Protein AF-A0A8B8NCA0-F1 (afdb_monomer_lite)

pLDDT: mean 85.58, std 12.9, range [40.94, 98.31]

Sequence (264 aa):
MGGGGGGGKYCFGCNVVSTQPVEMDDTPHDKQHLCRVGVSTGDKPVGSLGESSCSFGYGGTAKFSTENDFLDYGEKFGVGDTIFCAVDLESKPLASIGFSKNGKWLGVAKQFDASGMGLGVDTAASNVPWKSALFPHILLKNVEVEMHFSLEDGLVPEDGFKPWACAFEDQKAILGPAFSDISCCEIMMMVGLPASGKTTWAEKWIKEHPEKRYVLLGTNLVLDQMKVPGLRRKENYGERFDRLMDRATDVFNILLTRAAMCKI

Foldseek 3Di:
DWFFFAFFKAKKWWAFADFADDDDVVDDPVQQKKKKWWKAQLLDDQQAALCEARHWIQIQVQWIGHVNDTDRFFHHDHHGKIKMKMWGRHDPPWIWIFMDIPPHTRDTPDTHRLVVLQGNPPLVPDPFSSNNGMDIHIHIRRTDIQIGQAVVSVDDDDPRYHRNVCCVVVVRTDDHQDDPALQPQDDDDFDDDPPPCSVVVVVVVCVVCVSNVDDDADLVVLVVSVDDPPDDPPPPDDPCVVVSSVVSVVVSVVVVVVSVVSND

Secondary structure (DSSP, 8-state):
-EEE-S--EEEEEEEEEEEPP---TTS-GGGT-EEEEEEEETTS-TT-TTSSTTEEEEETTTEEEETTEEEE-S----TT-EEEEEEE-SSSS-EEEEEEETTEEEEEEEEE-TTTTTTT--GGG-S-GGGGSEEEEEEEESEEEEEE-STTTT--PPTT-EETTHHHHTT-EEE----SSGGG---------TTSSHHHHHHHHHHH-GGG-PPPP-HHHHHHHTPPTT--TTTS-STTHHHHHHHHHHHHHHHHHHHHHTT-

Structure (mmCIF, N/CA/C/O backbone):
data_AF-A0A8B8NCA0-F1
#
_entry.id   AF-A0A8B8NCA0-F1
#
loop_
_atom_site.group_PDB
_atom_site.id
_atom_site.type_symbol
_atom_site.label_atom_id
_atom_site.label_alt_id
_atom_site.label_comp_id
_atom_site.label_asym_id
_atom_site.label_entity_id
_atom_site.label_seq_id
_atom_site.pdbx_PDB_ins_code
_atom_site.Cartn_x
_atom_site.Cartn_y
_atom_site.Cartn_z
_atom_site.occupancy
_atom_site.B_iso_or_equiv
_atom_site.auth_seq_id
_atom_site.auth_comp_id
_atom_site.auth_asym_id
_atom_site.auth_atom_id
_atom_site.pdbx_PDB_model_num
ATOM 1 N N . MET A 1 1 ? -12.274 4.244 -3.921 1.00 53.25 1 MET A N 1
ATOM 2 C CA . MET A 1 1 ? -12.155 3.844 -2.499 1.00 53.25 1 MET A CA 1
ATOM 3 C C . MET A 1 1 ? -11.944 5.081 -1.642 1.00 53.25 1 MET A C 1
ATOM 5 O O . MET A 1 1 ? -11.223 5.979 -2.065 1.00 53.25 1 MET A O 1
ATOM 9 N N . GLY A 1 2 ? -12.603 5.146 -0.486 1.00 55.38 2 GLY A N 1
ATOM 10 C CA . GLY A 1 2 ? -12.444 6.221 0.496 1.00 55.38 2 GLY A CA 1
ATOM 11 C C . GLY A 1 2 ? -11.399 5.849 1.548 1.00 55.38 2 GLY A C 1
ATOM 12 O O . GLY A 1 2 ? -11.230 4.672 1.870 1.00 55.38 2 GLY A O 1
ATOM 13 N N . GLY A 1 3 ? -10.681 6.842 2.055 1.00 53.84 3 GLY A N 1
ATOM 14 C CA . GLY A 1 3 ? -9.743 6.707 3.162 1.00 53.84 3 GLY A CA 1
ATOM 15 C C . GLY A 1 3 ? -10.399 7.071 4.491 1.00 53.84 3 GLY A C 1
ATOM 16 O O . GLY A 1 3 ? -11.320 7.873 4.518 1.00 53.84 3 GLY A O 1
ATOM 17 N N . GLY A 1 4 ? -9.948 6.505 5.605 1.00 61.09 4 GLY A N 1
ATOM 18 C CA . GLY A 1 4 ? -10.401 6.885 6.942 1.00 61.09 4 GLY A CA 1
ATOM 19 C C . GLY A 1 4 ? -9.672 8.140 7.422 1.00 61.09 4 GLY A C 1
ATOM 20 O O . GLY A 1 4 ? -8.439 8.166 7.431 1.00 61.09 4 GLY A O 1
ATOM 21 N N . GLY A 1 5 ? -10.418 9.177 7.812 1.00 56.19 5 GLY A N 1
ATOM 22 C CA . GLY A 1 5 ? -9.849 10.422 8.352 1.00 56.19 5 GLY A CA 1
ATOM 23 C C . GLY A 1 5 ? -10.483 10.919 9.653 1.00 56.19 5 GLY A C 1
ATOM 24 O O . GLY A 1 5 ? -9.832 11.640 10.396 1.00 56.19 5 GLY A O 1
ATOM 25 N N . GLY A 1 6 ? -11.723 10.522 9.962 1.00 63.53 6 GLY A N 1
ATOM 26 C CA . GLY A 1 6 ? -12.525 11.115 11.047 1.00 63.53 6 GLY A CA 1
ATOM 27 C C . GLY A 1 6 ? -12.625 10.316 12.355 1.00 63.53 6 GLY A C 1
ATOM 28 O O . GLY A 1 6 ? -13.564 10.529 13.118 1.00 63.53 6 GLY A O 1
ATOM 29 N N . GLY A 1 7 ? -11.726 9.361 12.615 1.00 81.44 7 GLY A N 1
ATOM 30 C CA . GLY A 1 7 ? -11.857 8.404 13.726 1.00 81.44 7 GLY A CA 1
ATOM 31 C C . GLY A 1 7 ? -12.608 7.125 13.334 1.00 81.44 7 GLY A C 1
ATOM 32 O O . GLY A 1 7 ? -12.858 6.890 12.156 1.00 81.44 7 GLY A O 1
ATOM 33 N N . GLY A 1 8 ? -12.998 6.307 14.315 1.00 91.38 8 GLY A N 1
ATOM 34 C CA . GLY A 1 8 ? -13.646 5.001 14.105 1.00 91.38 8 GLY A CA 1
ATOM 35 C C . GLY A 1 8 ? -12.665 3.825 14.055 1.00 91.38 8 GLY A C 1
ATOM 36 O O . GLY A 1 8 ? -11.448 4.016 14.056 1.00 91.38 8 GLY A O 1
ATOM 37 N N . LYS A 1 9 ? -13.214 2.608 14.027 1.00 95.50 9 LYS A N 1
ATOM 38 C CA . LYS A 1 9 ? -12.464 1.347 14.014 1.00 95.50 9 LYS A CA 1
ATOM 39 C C . LYS A 1 9 ? -12.877 0.530 12.805 1.00 95.50 9 LYS A C 1
ATOM 41 O O . LYS A 1 9 ? -14.014 0.066 12.729 1.00 95.50 9 LYS A O 1
ATOM 46 N N . TYR A 1 10 ? -11.962 0.373 11.857 1.00 95.94 10 TYR A N 1
ATOM 47 C CA . TYR A 1 10 ? -12.265 -0.234 10.566 1.00 95.94 10 TYR A CA 1
ATOM 48 C C . TYR A 1 10 ? -11.279 -1.330 10.201 1.00 95.94 10 TYR A C 1
ATOM 50 O O . TYR A 1 10 ? -10.108 -1.278 10.579 1.00 95.94 10 TYR A O 1
ATOM 58 N N . CYS A 1 11 ? -11.743 -2.301 9.425 1.00 96.50 11 CYS A N 1
ATOM 59 C CA . CYS A 1 11 ? -10.922 -3.388 8.926 1.00 96.50 11 CYS A CA 1
ATOM 60 C C . CYS A 1 11 ? -11.211 -3.710 7.460 1.00 96.50 11 CYS A C 1
ATOM 62 O O . CYS A 1 11 ? -12.304 -3.492 6.948 1.00 96.50 11 CYS A O 1
ATOM 64 N N . PHE A 1 12 ? -10.202 -4.222 6.781 1.00 97.44 12 PHE A N 1
ATOM 65 C CA . PHE A 1 12 ? -10.287 -4.804 5.445 1.00 97.44 12 PHE A CA 1
ATOM 66 C C . PHE A 1 12 ? -9.235 -5.904 5.377 1.00 97.44 12 PHE A C 1
ATOM 68 O O . PHE A 1 12 ? -8.377 -6.007 6.257 1.00 97.44 12 PHE A O 1
ATOM 75 N N . GLY A 1 13 ? -9.215 -6.676 4.306 1.00 96.50 13 GLY A N 1
ATOM 76 C CA . GLY A 1 13 ? -8.045 -7.493 4.050 1.00 96.50 13 GLY A CA 1
ATOM 77 C C . GLY A 1 13 ? -8.119 -8.261 2.761 1.00 96.50 13 GLY A C 1
ATOM 78 O O . GLY A 1 13 ? -8.745 -7.807 1.804 1.00 96.50 13 GLY A O 1
ATOM 79 N N . CYS A 1 14 ? -7.421 -9.386 2.728 1.00 97.31 14 CYS A N 1
ATOM 80 C CA . CYS A 1 14 ? -7.338 -10.205 1.537 1.00 97.31 14 CYS A CA 1
ATOM 81 C C . CYS A 1 14 ? -6.993 -11.661 1.842 1.00 97.31 14 CYS A C 1
ATOM 83 O O . CYS A 1 14 ? -6.309 -11.957 2.827 1.00 97.31 14 CYS A O 1
ATOM 85 N N . ASN A 1 15 ? -7.389 -12.543 0.933 1.00 97.50 15 ASN A N 1
ATOM 86 C CA . ASN A 1 15 ? -6.878 -13.902 0.823 1.00 97.50 15 ASN A CA 1
ATOM 87 C C . ASN A 1 15 ? -5.747 -13.945 -0.212 1.00 97.50 15 ASN A C 1
ATOM 89 O O . ASN A 1 15 ? -5.870 -13.366 -1.291 1.00 97.50 15 ASN A O 1
ATOM 93 N N . VAL A 1 16 ? -4.643 -14.623 0.101 1.00 97.62 16 VAL A N 1
ATOM 94 C CA . VAL A 1 16 ? -3.573 -14.885 -0.867 1.00 97.62 16 VAL A CA 1
ATOM 95 C C . VAL A 1 16 ? -3.937 -16.112 -1.702 1.00 97.62 16 VAL A C 1
ATOM 97 O O . VAL A 1 16 ? -3.844 -17.242 -1.234 1.00 97.62 16 VAL A O 1
ATOM 100 N N . VAL A 1 17 ? -4.314 -15.904 -2.960 1.00 97.50 17 VAL A N 1
ATOM 101 C CA . VAL A 1 17 ? -4.915 -16.950 -3.803 1.00 97.50 17 VAL A CA 1
ATOM 102 C C . VAL A 1 17 ? -3.860 -17.816 -4.480 1.00 97.50 17 VAL A C 1
ATOM 104 O O . VAL A 1 17 ? -3.954 -19.042 -4.470 1.00 97.50 17 VAL A O 1
ATOM 107 N N . SER A 1 18 ? -2.854 -17.192 -5.091 1.00 96.12 18 SER A N 1
ATOM 108 C CA . SER A 1 18 ? -1.864 -17.907 -5.895 1.00 96.12 18 SER A CA 1
ATOM 109 C C . SER A 1 18 ? -0.551 -17.132 -6.010 1.00 96.12 18 SER A C 1
ATOM 111 O O . SER A 1 18 ? -0.493 -15.915 -5.801 1.00 96.12 18 SER A O 1
ATOM 113 N N . THR A 1 19 ? 0.527 -17.836 -6.352 1.00 94.25 19 THR A N 1
ATOM 114 C CA . THR A 1 19 ? 1.769 -17.219 -6.824 1.00 94.25 19 THR A CA 1
ATOM 115 C C . THR A 1 19 ? 1.816 -17.252 -8.344 1.00 94.25 19 THR A C 1
ATOM 117 O O . THR A 1 19 ? 1.438 -18.234 -8.980 1.00 94.25 19 THR A O 1
ATOM 120 N N . GLN A 1 20 ? 2.309 -16.170 -8.937 1.00 91.38 20 GLN A N 1
ATOM 121 C CA . GLN A 1 20 ? 2.509 -16.086 -10.379 1.00 91.38 20 GLN A CA 1
ATOM 122 C C . GLN A 1 20 ? 3.879 -16.673 -10.733 1.00 91.38 20 GLN A C 1
ATOM 124 O O . GLN A 1 20 ? 4.860 -16.307 -10.082 1.00 91.38 20 GLN A O 1
ATOM 129 N N . PRO A 1 21 ? 3.985 -17.559 -11.737 1.00 87.44 21 PRO A N 1
ATOM 130 C CA . PRO A 1 21 ? 5.261 -18.150 -12.118 1.00 87.44 21 PRO A CA 1
ATOM 131 C C . PRO A 1 21 ? 6.235 -17.062 -12.578 1.00 87.44 21 PRO A C 1
ATOM 133 O O . PRO A 1 21 ? 5.877 -16.195 -13.377 1.00 87.44 21 PRO A O 1
ATOM 136 N N . VAL A 1 22 ? 7.469 -17.109 -12.073 1.00 84.19 22 VAL A N 1
ATOM 137 C CA . VAL A 1 22 ? 8.516 -16.148 -12.427 1.00 84.19 22 VAL A CA 1
ATOM 138 C C . VAL A 1 22 ? 9.864 -16.815 -12.646 1.00 84.19 22 VAL A C 1
ATOM 140 O O . VAL A 1 22 ? 10.290 -17.666 -11.873 1.00 84.19 22 VAL A O 1
ATOM 143 N N . GLU A 1 23 ? 10.565 -16.371 -13.685 1.00 82.38 23 GLU A N 1
ATOM 144 C CA . GLU A 1 23 ? 11.942 -16.772 -13.972 1.00 82.38 23 GLU A CA 1
ATOM 145 C C . GLU A 1 23 ? 12.906 -15.821 -13.249 1.00 82.38 23 GLU A C 1
ATOM 147 O O . GLU A 1 23 ? 13.254 -14.740 -13.740 1.00 82.38 23 GLU A O 1
ATOM 152 N N . MET A 1 24 ? 13.282 -16.197 -12.024 1.00 77.50 24 MET A N 1
ATOM 153 C CA . MET A 1 24 ? 14.165 -15.425 -11.144 1.00 77.50 24 MET A CA 1
ATOM 154 C C . MET A 1 24 ? 15.193 -16.331 -10.449 1.00 77.50 24 MET A C 1
ATOM 156 O O . MET A 1 24 ? 15.315 -16.293 -9.226 1.00 77.50 24 MET A O 1
ATOM 160 N N . ASP A 1 25 ? 15.938 -17.127 -11.221 1.00 77.06 25 ASP A N 1
ATOM 161 C CA . ASP A 1 25 ? 16.868 -18.158 -10.718 1.00 77.06 25 ASP A CA 1
ATOM 162 C C . ASP A 1 25 ? 17.883 -17.632 -9.685 1.00 77.06 25 ASP A C 1
ATOM 164 O O . ASP A 1 25 ? 18.184 -18.300 -8.698 1.00 77.06 25 ASP A O 1
ATOM 168 N N . ASP A 1 26 ? 18.357 -16.395 -9.864 1.00 76.56 26 ASP A N 1
ATOM 169 C CA . ASP A 1 26 ? 19.317 -15.741 -8.962 1.00 76.56 26 ASP A CA 1
ATOM 170 C C . ASP A 1 26 ? 18.673 -15.182 -7.671 1.00 76.56 26 ASP A C 1
ATOM 172 O O . ASP A 1 26 ? 19.360 -14.631 -6.808 1.00 76.56 26 ASP A O 1
ATOM 176 N N . THR A 1 27 ? 17.346 -15.251 -7.531 1.00 77.00 27 THR A N 1
ATOM 177 C CA . THR A 1 27 ? 16.607 -14.712 -6.379 1.00 77.00 27 THR A CA 1
ATOM 178 C C . THR A 1 27 ? 16.113 -15.849 -5.488 1.00 77.00 27 THR A C 1
ATOM 180 O O . THR A 1 27 ? 15.385 -16.713 -5.975 1.00 77.00 27 THR A O 1
ATOM 183 N N . PRO A 1 28 ? 16.421 -15.835 -4.175 1.00 81.50 28 PRO A N 1
ATOM 184 C CA . PRO A 1 28 ? 15.876 -16.805 -3.230 1.00 81.50 28 PRO A CA 1
ATOM 185 C C . PRO A 1 28 ? 14.349 -16.902 -3.321 1.00 81.50 28 PRO A C 1
ATOM 187 O O . PRO A 1 28 ? 13.676 -15.876 -3.423 1.00 81.50 28 PRO A O 1
ATOM 190 N N . HIS A 1 29 ? 13.804 -18.119 -3.266 1.00 78.44 29 HIS A N 1
ATOM 191 C CA . HIS A 1 29 ? 12.370 -18.383 -3.453 1.00 78.44 29 HIS A CA 1
ATOM 192 C C . HIS A 1 29 ? 11.478 -17.565 -2.499 1.00 78.44 29 HIS A C 1
ATOM 194 O O . HIS A 1 29 ? 10.428 -17.058 -2.886 1.00 78.44 29 HIS A O 1
ATOM 200 N N . ASP A 1 30 ? 11.930 -17.343 -1.264 1.00 77.62 30 ASP A N 1
ATOM 201 C CA . ASP A 1 30 ? 11.252 -16.525 -0.249 1.00 77.62 30 ASP A CA 1
ATOM 202 C C . ASP A 1 30 ? 11.255 -15.009 -0.547 1.00 77.62 30 ASP A C 1
ATOM 204 O O . ASP A 1 30 ? 10.600 -14.243 0.157 1.00 77.62 30 ASP A O 1
ATOM 208 N N . LYS A 1 31 ? 11.962 -14.570 -1.596 1.00 80.75 31 LYS A N 1
ATOM 209 C CA . LYS A 1 31 ? 12.034 -13.178 -2.082 1.00 80.75 31 LYS A CA 1
ATOM 210 C C . LYS A 1 31 ? 11.458 -12.984 -3.491 1.00 80.75 31 LYS A C 1
ATOM 212 O O . LYS A 1 31 ? 11.449 -11.856 -4.000 1.00 80.75 31 LYS A O 1
ATOM 217 N N . GLN A 1 32 ? 11.003 -14.058 -4.137 1.00 85.88 32 GLN A N 1
ATOM 218 C CA . GLN A 1 32 ? 10.406 -14.003 -5.478 1.00 85.88 32 GLN A CA 1
ATOM 219 C C . GLN A 1 32 ? 8.976 -13.452 -5.448 1.00 85.88 32 GLN A C 1
ATOM 221 O O . GLN A 1 32 ? 8.553 -12.777 -6.388 1.00 85.88 32 GLN A O 1
ATOM 226 N N . HIS A 1 33 ? 8.278 -13.666 -4.334 1.00 90.62 33 HIS A N 1
ATOM 227 C CA . HIS A 1 33 ? 6.899 -13.253 -4.112 1.00 90.62 33 HIS A CA 1
ATOM 228 C C . HIS A 1 33 ? 6.813 -12.281 -2.936 1.00 90.62 33 HIS A C 1
ATOM 230 O O . HIS A 1 33 ? 7.519 -12.430 -1.939 1.00 90.62 33 HIS A O 1
ATOM 236 N N . LEU A 1 34 ? 5.940 -11.283 -3.041 1.00 91.31 34 LEU A N 1
ATOM 237 C CA . LEU A 1 34 ? 5.643 -10.362 -1.948 1.00 91.31 34 LEU A CA 1
ATOM 238 C C . LEU A 1 34 ? 4.139 -10.146 -1.878 1.00 91.31 34 LEU A C 1
ATOM 240 O O . LEU A 1 34 ? 3.515 -9.774 -2.866 1.00 91.31 34 LEU A O 1
ATOM 244 N N . CYS A 1 35 ? 3.589 -10.315 -0.684 1.00 95.69 35 CYS A N 1
ATOM 245 C CA . CYS A 1 35 ? 2.292 -9.777 -0.318 1.00 95.69 35 CYS A CA 1
ATOM 246 C C . CYS A 1 35 ? 2.471 -9.001 0.982 1.00 95.69 35 CYS A C 1
ATOM 248 O O . CYS A 1 35 ? 3.019 -9.527 1.958 1.00 95.69 35 CYS A O 1
ATOM 250 N N . ARG A 1 36 ? 2.056 -7.736 0.976 1.00 96.88 36 ARG A N 1
ATOM 251 C CA . ARG A 1 36 ? 2.064 -6.864 2.148 1.00 96.88 36 ARG A CA 1
ATOM 252 C C . ARG A 1 36 ? 0.732 -6.135 2.232 1.00 96.88 36 ARG A C 1
ATOM 254 O O . ARG A 1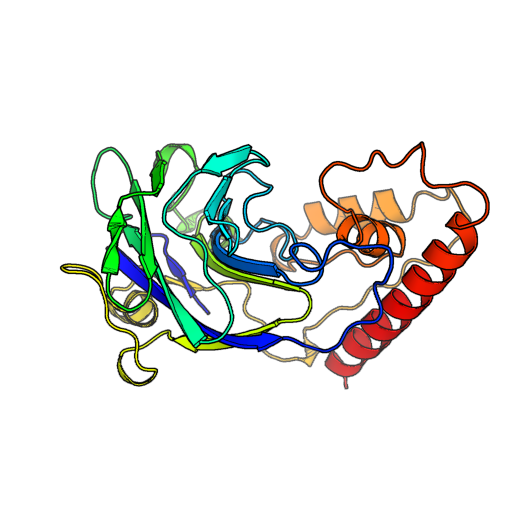 36 ? 0.314 -5.510 1.263 1.00 96.88 36 ARG A O 1
ATOM 261 N N . VAL A 1 37 ? 0.100 -6.220 3.395 1.00 98.06 37 VAL A N 1
ATOM 262 C CA . VAL A 1 37 ? -1.237 -5.690 3.683 1.00 98.06 37 VAL A CA 1
ATOM 263 C C . VAL A 1 37 ? -1.102 -4.556 4.688 1.00 98.06 37 VAL A C 1
ATOM 265 O O . VAL A 1 37 ? -0.356 -4.688 5.656 1.00 98.06 37 VAL A O 1
ATOM 268 N N . GLY A 1 38 ? -1.797 -3.442 4.492 1.00 97.88 38 GLY A N 1
ATOM 269 C CA . GLY A 1 38 ? -1.796 -2.364 5.474 1.00 97.88 38 GLY A CA 1
ATOM 270 C C . GLY A 1 38 ? -2.372 -1.061 4.948 1.00 97.88 38 GLY A C 1
ATOM 271 O O . GLY A 1 38 ? -3.220 -1.059 4.065 1.00 97.88 38 GLY A O 1
ATOM 272 N N . VAL A 1 39 ? -1.932 0.066 5.494 1.00 96.81 39 VAL A N 1
ATOM 273 C CA . VAL A 1 39 ? -2.476 1.381 5.137 1.00 96.81 39 VAL A CA 1
ATOM 274 C C . VAL A 1 39 ? -1.380 2.390 4.844 1.00 96.81 39 VAL A C 1
ATOM 276 O O . VAL A 1 39 ? -0.286 2.331 5.405 1.00 96.81 39 VAL A O 1
ATOM 279 N N . SER A 1 40 ? -1.695 3.353 3.985 1.00 95.00 40 SER A N 1
ATOM 280 C CA . SER A 1 40 ? -0.857 4.528 3.734 1.00 95.00 40 SER A CA 1
ATOM 281 C C . SER A 1 40 ? -1.703 5.781 3.623 1.00 95.00 40 SER A C 1
ATOM 283 O O . SER A 1 40 ? -2.857 5.713 3.197 1.00 95.00 40 SER A O 1
ATOM 285 N N . THR A 1 41 ? -1.117 6.938 3.921 1.00 91.88 41 THR A N 1
ATOM 286 C CA . THR A 1 41 ? -1.726 8.212 3.535 1.00 91.88 41 THR A CA 1
ATOM 287 C C . THR A 1 41 ? -1.774 8.383 2.018 1.00 91.88 41 THR A C 1
ATOM 289 O O . THR A 1 41 ? -0.941 7.843 1.282 1.00 91.88 41 THR A O 1
ATOM 292 N N . GLY A 1 42 ? -2.771 9.124 1.526 1.00 87.75 42 GLY A N 1
ATOM 293 C CA . GLY A 1 42 ? -3.028 9.251 0.088 1.00 87.75 42 GLY A CA 1
ATOM 294 C C . GLY A 1 42 ? -1.898 9.918 -0.710 1.00 87.75 42 GLY A C 1
ATOM 295 O O . GLY A 1 42 ? -1.793 9.707 -1.920 1.00 87.75 42 GLY A O 1
ATOM 296 N N . ASP A 1 43 ? -1.033 10.685 -0.043 1.00 85.50 43 ASP A N 1
ATOM 297 C CA . ASP A 1 43 ? 0.132 11.365 -0.620 1.00 85.50 43 ASP A CA 1
ATOM 298 C C . ASP A 1 43 ? 1.360 10.456 -0.810 1.00 85.50 43 ASP A C 1
ATOM 300 O O . ASP A 1 43 ? 2.350 10.885 -1.406 1.00 85.50 43 ASP A O 1
ATOM 304 N N . LYS A 1 44 ? 1.320 9.209 -0.322 1.00 88.38 44 LYS A N 1
ATOM 305 C CA . LYS A 1 44 ? 2.450 8.278 -0.426 1.00 88.38 44 LYS A CA 1
ATOM 306 C C . LYS A 1 44 ? 2.476 7.548 -1.770 1.00 88.38 44 LYS A C 1
ATOM 308 O O . LYS A 1 44 ? 1.416 7.277 -2.348 1.00 88.38 44 LYS A O 1
ATOM 313 N N . PRO A 1 45 ? 3.676 7.186 -2.266 1.00 84.12 45 PRO A N 1
ATOM 314 C CA . PRO A 1 45 ? 3.802 6.376 -3.469 1.00 84.12 45 PRO A CA 1
ATOM 315 C C . PRO A 1 45 ? 3.117 5.013 -3.312 1.00 84.12 45 PRO A C 1
ATOM 317 O O . PRO A 1 45 ? 3.220 4.350 -2.281 1.00 84.12 45 PRO A O 1
ATOM 320 N N . VAL A 1 46 ? 2.448 4.571 -4.376 1.00 82.31 46 VAL A N 1
ATOM 321 C CA . VAL A 1 46 ? 1.725 3.287 -4.414 1.00 82.31 46 VAL A CA 1
ATOM 322 C C . VAL A 1 46 ? 2.650 2.064 -4.371 1.00 82.31 46 VAL A C 1
ATOM 324 O O . VAL A 1 46 ? 2.220 0.977 -4.027 1.00 82.31 46 VAL A O 1
ATOM 327 N N . GLY A 1 47 ? 3.928 2.221 -4.719 1.00 84.25 47 GLY A N 1
ATOM 328 C CA . GLY A 1 47 ? 4.896 1.120 -4.770 1.00 84.25 47 GLY A CA 1
ATOM 329 C C . GLY A 1 47 ? 5.732 0.947 -3.501 1.00 84.25 47 GLY A C 1
ATOM 330 O O . GLY A 1 47 ? 6.803 0.361 -3.588 1.00 84.25 47 GLY A O 1
ATOM 331 N N . SER A 1 48 ? 5.336 1.535 -2.366 1.00 84.88 48 SER A N 1
ATOM 332 C CA . SER A 1 48 ? 6.228 1.684 -1.202 1.00 84.88 48 SER A CA 1
ATOM 333 C C . SER A 1 48 ? 5.515 1.514 0.152 1.00 84.88 48 SER A C 1
ATOM 335 O O . SER A 1 48 ? 5.781 2.252 1.106 1.00 84.88 48 SER A O 1
ATOM 337 N N . LEU A 1 49 ? 4.563 0.577 0.247 1.00 94.31 49 LEU A N 1
ATOM 338 C CA . LEU A 1 49 ? 3.865 0.262 1.502 1.00 94.31 49 LEU A CA 1
ATOM 339 C C . LEU A 1 49 ? 4.861 -0.143 2.601 1.00 94.31 49 LEU A C 1
ATOM 341 O O . LEU A 1 49 ? 5.565 -1.136 2.450 1.00 94.31 49 LEU A O 1
ATOM 345 N N . GLY A 1 50 ? 4.901 0.593 3.711 1.00 93.00 50 GLY A N 1
ATOM 346 C CA . GLY A 1 50 ? 5.812 0.378 4.841 1.00 93.00 50 GLY A CA 1
ATOM 347 C C . GLY A 1 50 ? 7.189 1.040 4.694 1.00 93.00 50 GLY A C 1
ATOM 348 O O . GLY A 1 50 ? 8.008 0.967 5.604 1.00 93.00 50 GLY A O 1
ATOM 349 N N . GLU A 1 51 ? 7.462 1.722 3.580 1.00 90.56 51 GLU A N 1
ATOM 350 C CA . GLU A 1 51 ? 8.771 2.341 3.291 1.00 90.56 51 GLU A CA 1
ATOM 351 C C . GLU A 1 51 ? 8.786 3.858 3.527 1.00 90.56 51 GLU A C 1
ATOM 353 O O . GLU A 1 51 ? 9.813 4.518 3.410 1.00 90.56 51 GLU A O 1
ATOM 358 N N . SER A 1 52 ? 7.638 4.449 3.846 1.00 88.38 52 SER A N 1
ATOM 359 C CA . SER A 1 52 ? 7.501 5.885 4.098 1.00 88.38 52 SER A CA 1
ATOM 360 C C . SER A 1 52 ? 6.870 6.146 5.459 1.00 88.38 52 SER A C 1
ATOM 362 O O . SER A 1 52 ? 6.227 5.268 6.037 1.00 88.38 52 SER A O 1
ATOM 364 N N . SER A 1 53 ? 7.015 7.376 5.956 1.00 87.44 53 SER A N 1
ATOM 365 C CA . SER A 1 53 ? 6.216 7.846 7.089 1.00 87.44 53 SER A CA 1
ATOM 366 C C . SER A 1 53 ? 4.732 7.767 6.751 1.00 87.44 53 SER A C 1
ATOM 368 O O . SER A 1 53 ? 4.350 7.945 5.592 1.00 87.44 53 SER A O 1
ATOM 370 N N . CYS A 1 54 ? 3.898 7.509 7.756 1.00 89.50 54 CYS A N 1
ATOM 371 C CA . CYS A 1 54 ? 2.452 7.334 7.574 1.00 89.50 54 CYS A CA 1
ATOM 372 C C . CYS A 1 54 ? 2.070 6.204 6.608 1.00 89.50 54 CYS A C 1
ATOM 374 O O . CYS A 1 54 ? 1.036 6.258 5.944 1.00 89.50 54 CYS A O 1
ATOM 376 N N . SER A 1 55 ? 2.918 5.179 6.536 1.00 95.25 55 SER A N 1
ATOM 377 C CA . SER A 1 55 ? 2.668 3.945 5.812 1.00 95.25 55 SER A CA 1
ATOM 378 C C . SER A 1 55 ? 3.034 2.765 6.699 1.00 95.25 55 SER A C 1
ATOM 380 O O . SER A 1 55 ? 4.163 2.668 7.175 1.00 95.25 55 SER A O 1
ATOM 382 N N . PHE A 1 56 ? 2.067 1.885 6.924 1.00 97.31 56 PHE A N 1
ATOM 383 C CA . PHE A 1 56 ? 2.159 0.760 7.842 1.00 97.31 56 PHE A CA 1
ATOM 384 C C . PHE A 1 56 ? 1.775 -0.505 7.091 1.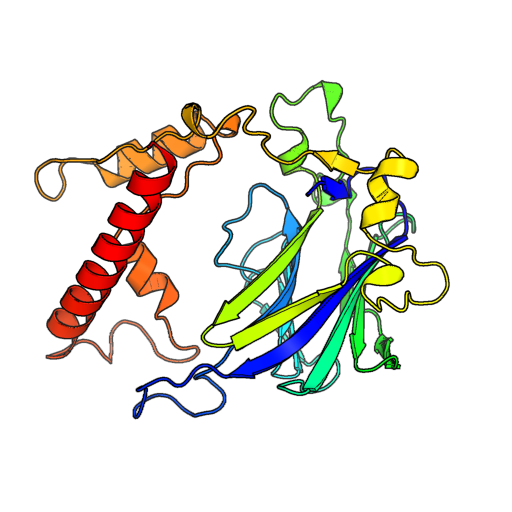00 97.31 56 PHE A C 1
ATOM 386 O O . PHE A 1 56 ? 0.668 -0.576 6.567 1.00 97.31 56 PHE A O 1
ATOM 393 N N . GLY A 1 57 ? 2.658 -1.496 7.031 1.00 97.81 57 GLY A N 1
ATOM 394 C CA . GLY A 1 57 ? 2.403 -2.728 6.288 1.00 97.81 57 GLY A CA 1
ATOM 395 C C . GLY A 1 57 ? 2.871 -3.972 7.021 1.00 97.81 57 GLY A C 1
ATOM 396 O O . GLY A 1 57 ? 3.946 -3.977 7.609 1.00 97.81 57 GLY A O 1
ATOM 397 N N . TYR A 1 58 ? 2.108 -5.049 6.929 1.00 98.31 58 TYR A N 1
ATOM 398 C CA . TYR A 1 58 ? 2.468 -6.376 7.410 1.00 98.31 58 TYR A CA 1
ATOM 399 C C . TYR A 1 58 ? 2.687 -7.314 6.223 1.00 98.31 58 TYR A C 1
ATOM 401 O O . TYR A 1 58 ? 1.820 -7.451 5.360 1.00 98.31 58 TYR A O 1
ATOM 409 N N . GLY A 1 59 ? 3.884 -7.895 6.130 1.00 96.19 59 GLY A N 1
ATOM 410 C CA . GLY A 1 59 ? 4.297 -8.746 5.013 1.00 96.19 59 GLY A CA 1
ATOM 411 C C . GLY A 1 59 ? 4.378 -10.230 5.365 1.00 96.19 59 GLY A C 1
ATOM 412 O O . GLY A 1 59 ? 4.611 -10.587 6.520 1.00 96.19 59 GLY A O 1
ATOM 413 N N . GLY A 1 60 ? 4.291 -11.085 4.338 1.00 95.00 60 GLY A N 1
ATOM 414 C CA . GLY A 1 60 ? 4.312 -12.555 4.464 1.00 95.00 60 GLY A CA 1
ATOM 415 C C . GLY A 1 60 ? 5.528 -13.145 5.189 1.00 95.00 60 GLY A C 1
ATOM 416 O O . GLY A 1 60 ? 5.492 -14.275 5.669 1.00 95.00 60 GLY A O 1
ATOM 417 N N . THR A 1 61 ? 6.597 -12.365 5.351 1.00 93.56 61 THR A N 1
ATOM 418 C CA . THR A 1 61 ? 7.811 -12.740 6.087 1.00 93.56 61 THR A CA 1
ATOM 419 C C . THR A 1 61 ? 7.713 -12.538 7.605 1.00 93.56 61 THR A C 1
ATOM 421 O O . THR A 1 61 ? 8.754 -12.531 8.256 1.00 93.56 61 THR A O 1
ATOM 424 N N . ALA A 1 62 ? 6.512 -12.363 8.170 1.00 96.00 62 ALA A N 1
ATOM 425 C CA . ALA A 1 62 ? 6.293 -12.049 9.590 1.00 96.00 62 ALA A CA 1
ATOM 426 C C . ALA A 1 62 ? 6.939 -10.720 10.025 1.00 96.00 62 ALA A C 1
ATOM 428 O O . ALA A 1 62 ? 7.560 -10.617 11.083 1.00 96.00 62 ALA A O 1
ATOM 429 N N . LYS A 1 63 ? 6.851 -9.702 9.159 1.00 96.19 63 LYS A N 1
ATOM 430 C CA . LYS A 1 63 ? 7.444 -8.383 9.407 1.00 96.19 63 LYS A CA 1
ATOM 431 C C . LYS A 1 63 ? 6.391 -7.290 9.338 1.00 96.19 63 LYS A C 1
ATOM 433 O O . LYS A 1 63 ? 5.700 -7.172 8.323 1.00 96.19 63 LYS A O 1
ATOM 438 N N . PHE A 1 64 ? 6.321 -6.467 10.377 1.00 97.88 64 PHE A N 1
ATOM 439 C CA . PHE A 1 64 ? 5.663 -5.169 10.324 1.00 97.88 64 PHE A CA 1
ATOM 440 C C . PHE A 1 64 ? 6.648 -4.128 9.786 1.00 97.88 64 PHE A C 1
ATOM 442 O O . PHE A 1 64 ? 7.828 -4.147 10.127 1.00 97.88 64 PHE A O 1
ATOM 449 N N . SER A 1 65 ? 6.168 -3.238 8.925 1.00 96.06 65 SER A N 1
ATOM 450 C CA . SER A 1 65 ? 6.984 -2.287 8.180 1.00 96.06 65 SER A CA 1
ATOM 451 C C . SER A 1 65 ? 6.417 -0.878 8.229 1.00 96.06 65 SER A C 1
ATOM 453 O O . SER A 1 65 ? 5.221 -0.667 8.026 1.00 96.06 65 SER A O 1
ATOM 455 N N . THR A 1 66 ? 7.287 0.082 8.520 1.00 95.50 66 THR A N 1
ATOM 456 C CA . THR A 1 66 ? 6.991 1.517 8.587 1.00 95.50 66 THR A CA 1
ATOM 457 C C . THR A 1 66 ? 8.302 2.275 8.441 1.00 95.50 66 THR A C 1
ATOM 459 O O . THR A 1 66 ? 9.279 1.913 9.080 1.00 95.50 66 THR A O 1
ATOM 462 N N . GLU A 1 67 ? 8.345 3.339 7.635 1.00 92.06 67 GLU A N 1
ATOM 463 C CA . GLU A 1 67 ? 9.552 4.184 7.499 1.00 92.06 67 GLU A CA 1
ATOM 464 C C . GLU A 1 67 ? 10.841 3.427 7.109 1.00 92.06 67 GLU A C 1
ATOM 466 O O . GLU A 1 67 ? 11.936 3.821 7.495 1.00 92.06 67 GLU A O 1
ATOM 471 N N . ASN A 1 68 ? 10.726 2.360 6.307 1.00 90.06 68 ASN A N 1
ATOM 472 C CA . ASN A 1 68 ? 11.825 1.436 5.961 1.00 90.06 68 ASN A CA 1
ATOM 473 C C . ASN A 1 68 ? 12.384 0.619 7.134 1.00 90.06 68 ASN A C 1
ATOM 475 O O . ASN A 1 68 ? 13.397 -0.061 6.966 1.00 90.06 68 ASN A O 1
ATOM 479 N N . ASP A 1 69 ? 11.737 0.648 8.294 1.00 92.56 69 ASP A N 1
ATOM 480 C CA . ASP A 1 69 ? 12.028 -0.271 9.384 1.00 92.56 69 ASP A CA 1
ATOM 481 C C . ASP A 1 69 ? 11.163 -1.530 9.255 1.00 92.56 69 ASP A C 1
ATOM 483 O O . ASP A 1 69 ? 9.995 -1.444 8.873 1.00 92.56 69 ASP A O 1
ATOM 487 N N . PHE A 1 70 ? 11.741 -2.697 9.546 1.00 93.38 70 PHE A N 1
ATOM 488 C CA . PHE A 1 70 ? 11.129 -4.018 9.362 1.00 93.38 70 PHE A CA 1
ATOM 489 C C . PHE A 1 70 ? 11.276 -4.856 10.636 1.00 93.38 70 PHE A C 1
ATOM 491 O O . PHE A 1 70 ? 12.249 -5.595 10.824 1.00 93.38 70 PHE A O 1
ATOM 498 N N . LEU A 1 71 ? 10.268 -4.776 11.497 1.00 94.62 71 LEU A N 1
ATOM 499 C CA . LEU A 1 71 ? 10.252 -5.378 12.828 1.00 94.62 71 LEU A CA 1
ATOM 500 C C . LEU A 1 71 ? 9.551 -6.739 12.807 1.00 94.62 71 LEU A C 1
ATOM 502 O O . LEU A 1 71 ? 8.581 -6.919 12.072 1.00 94.62 71 LEU A O 1
ATOM 506 N N . ASP A 1 72 ? 10.037 -7.700 13.597 1.00 97.50 72 ASP A N 1
ATOM 507 C CA . ASP A 1 72 ? 9.361 -8.995 13.758 1.00 97.50 72 ASP A CA 1
ATOM 508 C C . ASP A 1 72 ? 7.964 -8.798 14.349 1.00 97.50 72 ASP A C 1
ATOM 510 O O . ASP A 1 72 ? 7.796 -8.126 15.367 1.00 97.50 72 ASP A O 1
ATOM 514 N N . TYR A 1 73 ? 6.958 -9.364 13.687 1.00 97.75 73 TYR A N 1
ATOM 515 C CA . TYR A 1 73 ? 5.563 -9.234 14.084 1.00 97.75 73 TYR A CA 1
ATOM 516 C C . TYR A 1 73 ? 4.724 -10.392 13.540 1.00 97.75 73 TYR A C 1
ATOM 518 O O . TYR A 1 73 ? 4.809 -10.739 12.359 1.00 97.75 73 TYR A O 1
ATOM 526 N N . GLY A 1 74 ? 3.854 -10.930 14.396 1.00 96.56 74 GLY A N 1
ATOM 527 C CA . GLY A 1 74 ? 2.888 -11.949 14.013 1.00 96.56 74 GLY A CA 1
ATOM 528 C C . GLY A 1 74 ? 3.544 -13.235 13.512 1.00 96.56 74 GLY A C 1
ATOM 529 O O . GLY A 1 74 ? 4.551 -13.699 14.046 1.00 96.56 74 GLY A O 1
ATOM 530 N N . GLU A 1 75 ? 2.947 -13.826 12.483 1.00 97.25 75 GLU A N 1
ATOM 531 C CA . GLU A 1 75 ? 3.365 -15.107 11.911 1.00 97.25 75 GLU A CA 1
ATOM 532 C C . GLU A 1 75 ? 3.714 -14.949 10.421 1.00 97.25 75 GLU A C 1
ATOM 534 O O . GLU A 1 75 ? 3.432 -13.925 9.802 1.00 97.25 75 GLU A O 1
ATOM 539 N N . LYS A 1 76 ? 4.357 -15.943 9.800 1.00 97.06 76 LYS A N 1
ATOM 540 C CA . LYS A 1 76 ? 4.519 -15.925 8.336 1.00 97.06 76 LYS A CA 1
ATOM 541 C C . LYS A 1 76 ? 3.177 -16.224 7.677 1.00 97.06 76 LYS A C 1
ATOM 543 O O . LYS A 1 76 ? 2.398 -17.006 8.225 1.00 97.06 76 LYS A O 1
ATOM 548 N N . PHE A 1 77 ? 2.925 -15.652 6.506 1.00 97.38 77 PHE A N 1
ATOM 549 C CA . PHE A 1 77 ? 1.739 -15.972 5.714 1.00 97.38 77 PHE A CA 1
ATOM 550 C C . PHE A 1 77 ? 2.060 -16.094 4.225 1.00 97.38 77 PHE A C 1
ATOM 552 O O . PHE A 1 77 ? 3.035 -15.514 3.740 1.00 97.38 77 PHE A O 1
ATOM 559 N N . GLY A 1 78 ? 1.242 -16.861 3.512 1.00 96.38 78 GLY A N 1
ATOM 560 C CA . GLY A 1 78 ? 1.388 -17.117 2.083 1.00 96.38 78 GLY A CA 1
ATOM 561 C C . GLY A 1 78 ? 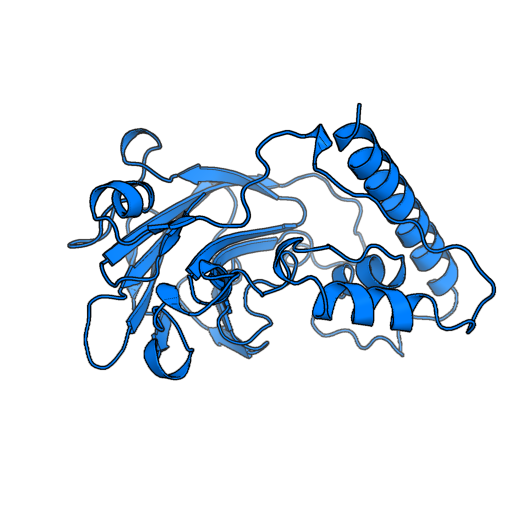0.086 -17.603 1.458 1.00 96.38 78 GLY A C 1
ATOM 562 O O . GLY A 1 78 ? -0.987 -17.328 1.979 1.00 96.38 78 GLY A O 1
ATOM 563 N N . VAL A 1 79 ? 0.191 -18.312 0.333 1.00 96.94 79 VAL A N 1
ATOM 564 C CA . VAL A 1 79 ? -0.967 -18.844 -0.404 1.00 96.94 79 VAL A CA 1
ATOM 565 C C . VAL A 1 79 ? -1.890 -19.652 0.516 1.00 96.94 79 VAL A C 1
ATOM 567 O O . VAL A 1 79 ? -1.427 -20.527 1.245 1.00 96.94 79 VAL A O 1
ATOM 570 N N . GLY A 1 80 ? -3.186 -19.352 0.458 1.00 97.06 80 GLY A N 1
ATOM 571 C CA . GLY A 1 80 ? -4.248 -19.938 1.275 1.00 97.06 80 GLY A CA 1
ATOM 572 C C . GLY A 1 80 ? -4.516 -19.209 2.594 1.00 97.06 80 GLY A C 1
ATOM 573 O O . GLY A 1 80 ? -5.534 -19.481 3.227 1.00 97.06 80 GLY A O 1
ATOM 574 N N . ASP A 1 81 ? -3.641 -18.292 3.018 1.00 98.06 81 ASP A N 1
ATOM 575 C CA . ASP A 1 81 ? -3.862 -17.503 4.228 1.00 98.06 81 ASP A CA 1
ATOM 576 C C . ASP A 1 81 ? -4.709 -16.255 3.943 1.00 98.06 81 ASP A C 1
ATOM 578 O O . ASP A 1 81 ? -4.493 -15.522 2.975 1.00 98.06 81 ASP A O 1
ATOM 582 N N . THR A 1 82 ? -5.627 -15.969 4.863 1.00 97.50 82 THR A N 1
ATOM 583 C CA . THR A 1 82 ? -6.420 -14.738 4.902 1.00 97.50 82 THR A CA 1
ATOM 584 C C . THR A 1 82 ? -5.856 -13.791 5.950 1.00 97.50 82 THR A C 1
ATOM 586 O O . THR A 1 82 ? -5.696 -14.170 7.113 1.00 97.50 82 THR A O 1
ATOM 589 N N . ILE A 1 83 ? -5.577 -12.553 5.544 1.00 98.12 83 ILE A N 1
ATOM 590 C CA . ILE A 1 83 ? -5.024 -11.500 6.397 1.00 98.12 83 ILE A CA 1
ATOM 591 C C . ILE A 1 83 ? -6.001 -10.339 6.467 1.00 98.12 83 ILE A C 1
ATOM 593 O O . ILE A 1 83 ? -6.314 -9.744 5.436 1.00 98.12 83 ILE A O 1
ATOM 597 N N . PHE A 1 84 ? -6.415 -9.965 7.677 1.00 97.69 84 PHE A N 1
ATOM 598 C CA . PHE A 1 84 ? -7.177 -8.742 7.920 1.00 97.69 84 PHE A CA 1
ATOM 599 C C . PHE A 1 84 ? -6.308 -7.700 8.618 1.00 97.69 84 PHE A C 1
ATOM 601 O O . PHE A 1 84 ? -5.539 -8.000 9.526 1.00 97.69 84 PHE A O 1
ATOM 608 N N . CYS A 1 85 ? -6.423 -6.459 8.164 1.00 98.12 85 CYS A N 1
ATOM 609 C CA . CYS A 1 85 ? -5.802 -5.275 8.731 1.00 98.12 85 CYS A CA 1
ATOM 610 C C . CYS A 1 85 ? -6.874 -4.483 9.473 1.00 98.12 85 CYS A C 1
ATOM 612 O O . CYS A 1 85 ? -7.853 -4.053 8.865 1.00 98.12 85 CYS A O 1
ATOM 614 N N . ALA A 1 86 ? -6.666 -4.254 10.765 1.00 97.62 86 ALA A N 1
ATOM 615 C CA . ALA A 1 86 ? -7.567 -3.519 11.640 1.00 97.62 86 ALA A CA 1
ATOM 616 C C . ALA A 1 86 ? -6.908 -2.203 12.074 1.00 97.62 86 ALA A C 1
ATOM 618 O O . ALA A 1 86 ? -5.782 -2.196 12.575 1.00 97.62 86 ALA A O 1
ATOM 619 N N . VAL A 1 87 ? -7.603 -1.083 11.870 1.00 96.88 87 VAL A N 1
ATOM 620 C CA . VAL A 1 87 ? -7.122 0.266 12.192 1.00 96.88 87 VAL A CA 1
ATOM 621 C C . VAL A 1 87 ? -8.107 0.947 13.130 1.00 96.88 87 VAL A C 1
ATOM 623 O O . VAL A 1 87 ? -9.275 1.138 12.795 1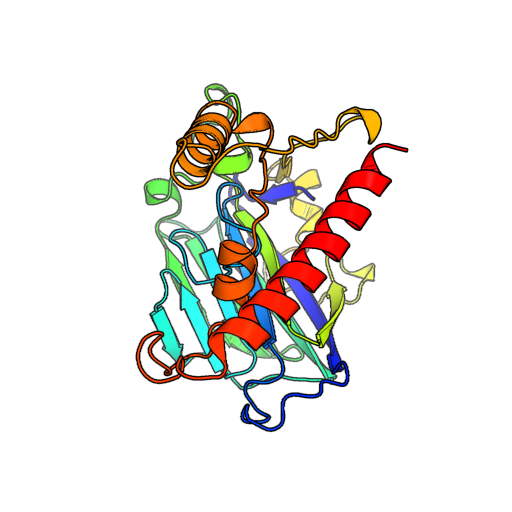.00 96.88 87 VAL A O 1
ATOM 626 N N . ASP A 1 88 ? -7.621 1.316 14.309 1.00 95.75 88 ASP A N 1
ATOM 627 C CA . ASP A 1 88 ? -8.357 2.072 15.316 1.00 95.75 88 ASP A CA 1
ATOM 628 C C . ASP A 1 88 ? -7.878 3.526 15.299 1.00 95.75 88 ASP A C 1
ATOM 630 O O . ASP A 1 88 ? -6.775 3.832 15.752 1.00 95.75 88 ASP A O 1
ATOM 634 N N . LEU A 1 89 ? -8.711 4.417 14.763 1.00 92.94 89 LEU A N 1
ATOM 635 C CA . LEU A 1 89 ? -8.517 5.871 14.772 1.00 92.94 89 LEU A CA 1
ATOM 636 C C . LEU A 1 89 ? -9.363 6.563 15.855 1.00 92.94 89 LEU A C 1
ATOM 638 O O . LEU A 1 89 ? -9.322 7.789 15.989 1.00 92.94 89 LEU A O 1
ATOM 642 N N . GLU A 1 90 ? -10.178 5.804 16.585 1.00 91.00 90 GLU A N 1
ATOM 643 C CA . GLU A 1 90 ? -11.106 6.309 17.595 1.00 91.00 90 GLU A CA 1
ATOM 644 C C . GLU A 1 90 ? -10.437 6.461 18.957 1.00 91.00 90 GLU A C 1
ATOM 646 O O . GLU A 1 90 ? -10.646 7.470 19.635 1.00 91.00 90 GLU A O 1
ATOM 651 N N . SER A 1 91 ? -9.613 5.484 19.334 1.00 90.06 91 SER A N 1
ATOM 652 C CA . SER A 1 91 ? -8.904 5.471 20.609 1.00 90.06 91 SER A CA 1
ATOM 653 C C . SER A 1 91 ? -8.025 6.713 20.790 1.00 90.06 91 SER A C 1
ATOM 655 O O . SER A 1 91 ? -7.366 7.195 19.865 1.00 90.06 91 SER A O 1
ATOM 657 N N . LYS A 1 92 ? -8.024 7.246 22.017 1.00 86.75 92 LYS A N 1
ATOM 658 C CA . LYS A 1 92 ? -7.218 8.401 22.437 1.00 86.75 92 LYS A CA 1
ATOM 659 C C . LYS A 1 92 ? -6.341 8.006 23.634 1.00 86.75 92 LYS A C 1
ATOM 661 O O . LYS A 1 92 ? -6.809 7.252 24.485 1.00 86.75 92 LYS A O 1
ATOM 666 N N . PRO A 1 93 ? -5.092 8.503 23.734 1.00 87.56 93 PRO A N 1
ATOM 667 C CA . PRO A 1 93 ? -4.478 9.523 22.876 1.00 87.56 93 PRO A CA 1
ATOM 668 C C . PRO A 1 93 ? -3.919 8.994 21.546 1.00 87.56 93 PRO A C 1
ATOM 670 O O . PRO A 1 93 ? -3.716 9.788 20.633 1.00 87.56 93 PRO A O 1
ATOM 673 N N . LEU A 1 94 ? -3.684 7.685 21.423 1.00 93.31 94 LEU A N 1
ATOM 674 C CA . LEU A 1 94 ? -3.026 7.082 20.263 1.00 93.31 94 LEU A CA 1
ATOM 675 C C . LEU A 1 94 ? -3.992 6.225 19.445 1.00 93.31 94 LEU A C 1
ATOM 677 O O . LEU A 1 94 ? -4.763 5.440 19.997 1.00 93.31 94 LEU A O 1
ATOM 681 N N . ALA A 1 95 ? -3.864 6.340 18.127 1.00 94.69 95 ALA A N 1
ATOM 682 C CA . ALA A 1 95 ? -4.430 5.393 17.183 1.00 94.69 95 ALA A CA 1
ATOM 683 C C . ALA A 1 95 ? -3.602 4.102 17.176 1.00 94.69 95 ALA A C 1
ATOM 685 O O . ALA A 1 95 ? -2.458 4.072 17.645 1.00 94.69 95 ALA A O 1
ATOM 686 N N . SER A 1 96 ? -4.157 3.024 16.628 1.00 96.69 96 SER A N 1
ATOM 687 C CA . SER A 1 96 ? -3.438 1.759 16.512 1.00 96.69 96 SER A CA 1
ATOM 688 C C . SER A 1 96 ? -3.748 1.010 15.227 1.00 96.69 96 SER A C 1
ATOM 690 O O . SER A 1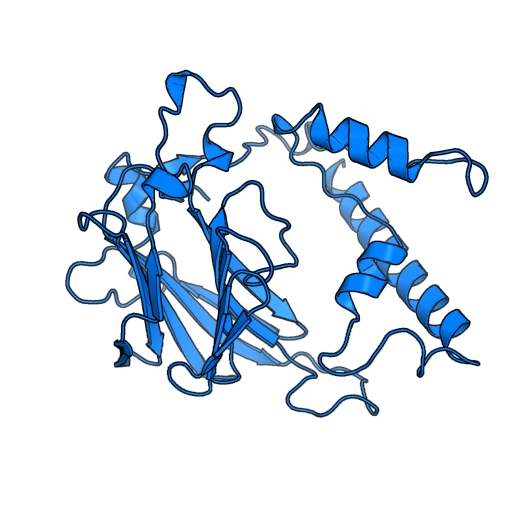 96 ? -4.792 1.195 14.604 1.00 96.69 96 SER A O 1
ATOM 692 N N . ILE A 1 97 ? -2.807 0.162 14.830 1.00 97.94 97 ILE A N 1
ATOM 693 C CA . ILE A 1 97 ? -2.960 -0.792 13.739 1.00 97.94 97 ILE A CA 1
ATOM 694 C C . ILE A 1 97 ? -2.514 -2.169 14.214 1.00 97.94 97 ILE A C 1
ATOM 696 O O . ILE A 1 97 ? -1.487 -2.304 14.886 1.00 97.94 97 ILE A O 1
ATOM 700 N N . GLY A 1 98 ? -3.273 -3.193 13.851 1.00 97.94 98 GLY A N 1
ATOM 701 C CA . GLY A 1 98 ? -2.913 -4.590 14.052 1.00 97.94 98 GLY A CA 1
ATOM 702 C C . GLY A 1 98 ? -3.545 -5.471 12.985 1.00 97.94 98 GLY A C 1
ATOM 703 O O . GLY A 1 98 ? -4.250 -4.987 12.097 1.00 97.94 98 GLY A O 1
ATOM 704 N N . PHE A 1 99 ? -3.243 -6.761 13.051 1.00 98.25 99 PHE A N 1
ATOM 705 C CA . PHE A 1 99 ? -3.596 -7.705 12.004 1.00 98.25 99 PHE A CA 1
ATOM 706 C C . PHE A 1 99 ? -4.114 -9.010 12.596 1.00 98.25 99 PHE A C 1
ATOM 708 O O . PHE A 1 99 ? -3.704 -9.419 13.685 1.00 98.25 99 PHE A O 1
ATOM 715 N N . SER A 1 100 ? -4.966 -9.697 11.845 1.00 97.62 100 SER A N 1
ATOM 716 C CA . SER A 1 100 ? -5.306 -11.092 12.095 1.00 97.62 100 SER A CA 1
ATOM 717 C C . SER A 1 100 ? -4.978 -11.971 10.906 1.00 97.62 100 SER A C 1
ATOM 719 O O . SER A 1 100 ? -4.951 -11.527 9.757 1.00 97.62 100 SER A O 1
ATOM 721 N N . LYS A 1 101 ? -4.690 -13.233 11.214 1.00 97.69 101 LYS A N 1
ATOM 722 C CA . LYS A 1 101 ? -4.423 -14.287 10.243 1.00 97.69 101 LYS A CA 1
ATOM 723 C C . LYS A 1 101 ? -5.414 -15.415 10.469 1.00 97.69 101 LYS A C 1
ATOM 725 O O . LYS A 1 101 ? -5.458 -15.964 11.566 1.00 97.69 101 LYS A O 1
ATOM 730 N N . ASN A 1 102 ? -6.178 -15.780 9.443 1.00 96.44 102 ASN A N 1
ATOM 731 C CA . ASN A 1 102 ? -7.141 -16.888 9.484 1.00 96.44 102 ASN A CA 1
ATOM 732 C C . ASN A 1 102 ? -8.077 -16.813 10.712 1.00 96.44 102 ASN A C 1
ATOM 734 O O . ASN A 1 102 ? -8.297 -17.807 11.399 1.00 96.44 102 ASN A O 1
ATOM 738 N N . GLY A 1 103 ? -8.562 -15.607 11.031 1.00 93.44 103 GLY A N 1
ATOM 739 C CA . GLY A 1 103 ? -9.435 -15.347 12.184 1.00 93.44 103 GLY A CA 1
ATOM 740 C C . GLY A 1 103 ? -8.737 -15.291 13.550 1.00 93.44 103 GLY A C 1
ATOM 741 O O . GLY A 1 103 ? -9.407 -15.134 14.565 1.00 93.44 103 GLY A O 1
ATOM 742 N N . LYS A 1 104 ? -7.405 -15.415 13.613 1.00 96.19 104 LYS A N 1
ATOM 743 C CA . LYS A 1 104 ? -6.622 -15.264 14.847 1.00 96.19 104 LYS A CA 1
ATOM 744 C C . LYS A 1 104 ? -5.980 -13.881 14.913 1.00 96.19 104 LYS A C 1
ATOM 746 O O . LYS A 1 104 ? -5.117 -13.562 14.092 1.00 96.19 104 LYS A O 1
ATOM 751 N N . TRP A 1 105 ? -6.330 -13.102 15.933 1.00 97.19 105 TRP A N 1
ATOM 752 C CA . TRP A 1 105 ? -5.681 -11.826 16.238 1.00 97.19 105 TRP A CA 1
ATOM 753 C C . TRP A 1 105 ? -4.191 -12.002 16.567 1.00 97.19 105 TRP A C 1
ATOM 755 O O . TRP A 1 105 ? -3.822 -12.815 17.418 1.00 97.19 105 TRP A O 1
ATOM 765 N N . LEU A 1 106 ? -3.327 -11.225 15.908 1.00 97.62 106 LEU A N 1
ATOM 766 C CA . LEU A 1 106 ? -1.867 -11.265 16.087 1.00 97.62 106 LEU A CA 1
ATOM 767 C C . LEU A 1 106 ? -1.347 -10.169 17.031 1.00 97.62 106 LEU A C 1
ATOM 769 O O . LEU A 1 106 ? -0.140 -10.060 17.246 1.00 97.62 106 LEU A O 1
ATOM 773 N N . GLY A 1 107 ? -2.241 -9.364 17.610 1.00 96.69 107 GLY A N 1
ATOM 774 C CA . GLY A 1 107 ? -1.884 -8.248 18.483 1.00 96.69 107 GLY A CA 1
ATOM 775 C C . GLY A 1 107 ? -1.753 -6.916 17.744 1.00 96.69 107 GLY A C 1
ATOM 776 O O . GLY A 1 107 ? -1.726 -6.846 16.517 1.00 96.69 107 GLY A O 1
ATOM 777 N N . VAL A 1 108 ? -1.647 -5.828 18.505 1.00 97.50 108 VAL A N 1
ATOM 778 C CA . VAL A 1 108 ? -1.372 -4.495 17.950 1.00 97.50 108 VAL A CA 1
ATOM 779 C C . VAL A 1 108 ? 0.067 -4.453 17.436 1.00 97.50 108 VAL A C 1
ATOM 781 O O . VAL A 1 108 ? 0.998 -4.729 18.187 1.00 97.50 108 VAL A O 1
ATOM 784 N N . ALA A 1 109 ? 0.248 -4.088 16.168 1.00 97.62 109 ALA A N 1
ATOM 785 C CA . ALA A 1 109 ? 1.563 -3.953 15.547 1.00 97.62 109 ALA A CA 1
ATOM 786 C C . ALA A 1 109 ? 2.227 -2.616 15.895 1.00 97.62 109 ALA A C 1
ATOM 788 O O . ALA A 1 109 ? 3.425 -2.562 16.167 1.00 97.62 109 ALA A O 1
ATOM 789 N N . LYS A 1 110 ? 1.451 -1.524 15.890 1.00 97.00 110 LYS A N 1
ATOM 790 C CA . LYS A 1 110 ? 1.943 -0.184 16.229 1.00 97.00 110 LYS A CA 1
ATOM 791 C C . LYS A 1 110 ? 0.826 0.689 16.785 1.00 97.00 110 LYS A C 1
ATOM 793 O O . LYS A 1 110 ? -0.287 0.694 16.264 1.00 97.00 110 LYS A O 1
ATOM 798 N N . GLN A 1 111 ? 1.161 1.464 17.811 1.00 96.69 111 GLN A N 1
ATOM 799 C CA . GLN A 1 111 ? 0.402 2.648 18.203 1.00 96.69 111 GLN A CA 1
ATOM 800 C C . GLN A 1 111 ? 1.062 3.886 17.595 1.00 96.69 111 GLN A C 1
ATOM 802 O O . GLN A 1 111 ? 2.289 3.949 17.490 1.00 96.69 111 GLN A O 1
ATOM 807 N N . PHE A 1 112 ? 0.264 4.858 17.165 1.00 93.81 112 PHE A N 1
ATOM 808 C CA . PHE A 1 112 ? 0.766 6.062 16.513 1.00 93.81 112 PHE A CA 1
ATOM 809 C C . PHE A 1 112 ? -0.082 7.291 16.843 1.00 93.81 112 PHE A C 1
ATOM 811 O O . PHE A 1 112 ? -1.287 7.202 17.086 1.00 93.81 112 PHE A O 1
ATOM 818 N N . ASP A 1 113 ? 0.566 8.455 16.851 1.00 91.31 113 ASP A N 1
ATOM 819 C CA . ASP A 1 113 ? -0.110 9.735 17.032 1.00 91.31 113 ASP A CA 1
ATOM 820 C C . ASP A 1 113 ? -0.723 10.188 15.704 1.00 91.31 113 ASP A C 1
ATOM 822 O O . ASP A 1 113 ? -0.059 10.785 14.856 1.00 91.31 113 ASP A O 1
ATOM 826 N N . ALA A 1 114 ? -2.010 9.892 15.524 1.00 87.25 114 ALA A N 1
ATOM 827 C CA . ALA A 1 114 ? -2.750 10.293 14.333 1.00 87.25 114 ALA A CA 1
ATOM 828 C C . ALA A 1 114 ? -2.746 11.820 14.130 1.00 87.25 114 ALA A C 1
ATOM 830 O O . ALA A 1 114 ? -2.637 12.281 12.994 1.00 87.25 114 ALA A O 1
ATOM 831 N N . SER A 1 115 ? -2.799 12.600 15.215 1.00 84.00 115 SER A N 1
ATOM 832 C CA . SER A 1 115 ? -2.841 14.066 15.144 1.00 84.00 115 SER A CA 1
ATOM 833 C C . SER A 1 115 ? -1.490 14.623 14.701 1.00 84.00 115 SER A C 1
ATOM 835 O O . SER A 1 115 ? -1.429 15.438 13.782 1.00 84.00 115 SER A O 1
ATOM 837 N N . GLY A 1 116 ? -0.397 14.132 15.295 1.00 82.50 116 GLY A N 1
ATOM 838 C CA . GLY A 1 116 ? 0.972 14.481 14.905 1.00 82.50 116 GLY A CA 1
ATOM 839 C C . GLY A 1 116 ? 1.320 14.079 13.467 1.00 82.50 116 GLY A C 1
ATOM 840 O O . GLY A 1 116 ? 2.123 14.741 12.814 1.00 82.50 116 GLY A O 1
ATOM 841 N N . MET A 1 117 ? 0.669 13.042 12.935 1.00 81.31 117 MET A N 1
ATOM 842 C CA . MET A 1 117 ? 0.776 12.626 11.530 1.00 81.31 117 MET A CA 1
ATOM 843 C C . MET A 1 117 ? -0.094 13.452 10.572 1.00 81.31 117 MET A C 1
ATOM 845 O O . MET A 1 117 ? -0.093 13.205 9.366 1.00 81.31 117 MET A O 1
ATOM 849 N N . GLY A 1 118 ? -0.849 14.420 11.091 1.00 79.00 118 GLY A N 1
ATOM 850 C CA . GLY A 1 118 ? -1.747 15.249 10.302 1.00 79.00 118 GLY A CA 1
ATOM 851 C C . GLY A 1 118 ? -2.981 14.507 9.784 1.00 79.00 118 GLY A C 1
ATOM 852 O O . GLY A 1 118 ? -3.613 14.991 8.844 1.00 79.00 118 GLY A O 1
ATOM 853 N N . LEU A 1 119 ? -3.325 13.346 10.361 1.00 81.88 119 LEU A N 1
ATOM 854 C CA . LEU A 1 119 ? -4.532 12.602 10.006 1.00 81.88 119 LEU A CA 1
ATOM 855 C C . LEU A 1 119 ? -5.767 13.302 10.571 1.00 81.88 119 LEU A C 1
ATOM 857 O O . LEU A 1 119 ? -5.793 13.681 11.740 1.00 81.88 119 LEU A O 1
ATOM 861 N N . GLY A 1 120 ? -6.795 13.469 9.739 1.00 67.12 120 GLY A N 1
ATOM 862 C CA . GLY A 1 120 ? -8.041 14.123 10.155 1.00 67.12 120 GLY A CA 1
ATOM 863 C C . GLY A 1 120 ? -7.925 15.627 10.434 1.00 67.12 120 GLY A C 1
ATOM 864 O O . GLY A 1 120 ? -8.870 16.212 10.956 1.00 67.12 120 GLY A O 1
ATOM 865 N N . VAL A 1 121 ? -6.793 16.260 10.091 1.00 64.81 121 VAL A N 1
ATOM 866 C CA . VAL A 1 121 ? -6.636 17.722 10.152 1.00 64.81 121 VAL A CA 1
ATOM 867 C C . VAL A 1 121 ? -7.623 18.377 9.189 1.00 64.81 121 VAL A C 1
ATOM 869 O O . VAL A 1 121 ? -7.818 17.891 8.075 1.00 64.81 121 VAL A O 1
ATOM 872 N N . ASP A 1 122 ? -8.243 19.461 9.663 1.00 55.19 122 ASP A N 1
ATOM 873 C CA . ASP A 1 122 ? -9.444 20.101 9.126 1.00 55.19 122 ASP A CA 1
ATOM 874 C C . ASP A 1 122 ? -9.449 20.194 7.589 1.00 55.19 122 ASP A C 1
ATOM 876 O O . ASP A 1 122 ? -8.837 21.061 6.955 1.00 55.19 122 ASP A O 1
ATOM 880 N N . THR A 1 123 ? -10.141 19.230 6.983 1.00 55.16 123 THR A N 1
ATOM 881 C CA . THR A 1 123 ? -10.213 19.016 5.531 1.00 55.16 123 THR A CA 1
ATOM 882 C C . THR A 1 123 ? -10.857 20.182 4.783 1.00 55.16 123 THR A C 1
ATOM 884 O O . THR A 1 123 ? -10.654 20.313 3.579 1.00 55.16 123 THR A O 1
ATOM 887 N N . ALA A 1 124 ? -11.570 21.064 5.491 1.00 52.84 124 ALA A N 1
ATOM 888 C CA . ALA A 1 124 ? -12.234 22.238 4.937 1.00 52.84 124 ALA A CA 1
ATOM 889 C C . ALA A 1 124 ? -11.265 23.308 4.391 1.00 52.84 124 ALA A C 1
ATOM 891 O O . ALA A 1 124 ? -11.664 24.108 3.548 1.00 52.84 124 ALA A O 1
ATOM 892 N N . ALA A 1 125 ? -10.004 23.327 4.840 1.00 55.69 125 ALA A N 1
ATOM 893 C CA . ALA A 1 125 ? -9.004 24.310 4.406 1.00 55.69 125 ALA A CA 1
ATOM 894 C C . ALA A 1 125 ? -8.034 23.787 3.327 1.00 55.69 125 ALA A C 1
ATOM 896 O O . ALA A 1 125 ? -7.245 24.559 2.780 1.00 55.69 125 ALA A O 1
ATOM 897 N N . SER A 1 126 ? -8.058 22.484 3.023 1.00 69.62 126 SER A N 1
ATOM 898 C CA . SER A 1 126 ? -7.149 21.857 2.059 1.00 69.62 126 SER A CA 1
ATOM 899 C C . SER A 1 126 ? -7.873 21.530 0.760 1.00 69.62 126 SER A C 1
ATOM 901 O O . SER A 1 126 ? -8.862 20.804 0.758 1.00 69.62 126 SER A O 1
ATOM 903 N N . ASN A 1 127 ? -7.311 21.956 -0.373 1.00 73.62 127 ASN A N 1
ATOM 904 C CA . ASN A 1 127 ? -7.807 21.567 -1.700 1.00 73.62 127 ASN A CA 1
ATOM 905 C C . ASN A 1 127 ? -7.585 20.068 -2.012 1.00 73.62 127 ASN A C 1
ATOM 907 O O . ASN A 1 127 ? -8.045 19.573 -3.037 1.00 73.62 127 ASN A O 1
ATOM 911 N N . VAL A 1 128 ? -6.863 19.338 -1.151 1.00 82.81 128 VAL A N 1
ATOM 912 C CA . VAL A 1 128 ? -6.533 17.909 -1.302 1.00 82.81 128 VAL A CA 1
ATOM 913 C C . VAL A 1 128 ? -6.690 17.166 0.036 1.00 82.81 128 VAL A C 1
ATOM 915 O O . VAL A 1 128 ? -5.706 16.692 0.612 1.00 82.81 128 VAL A O 1
ATOM 918 N N . PRO A 1 129 ? -7.922 17.050 0.568 1.00 83.44 129 PRO A N 1
ATOM 919 C CA . PRO A 1 129 ? -8.171 16.517 1.912 1.00 83.44 129 PRO A CA 1
ATOM 920 C C . PRO A 1 129 ? -7.737 15.052 2.079 1.00 83.44 129 PRO A C 1
ATOM 922 O O . PRO A 1 129 ? -7.359 14.622 3.166 1.00 83.44 129 PRO A O 1
ATOM 925 N N . TRP A 1 130 ? -7.702 14.290 0.984 1.00 86.19 130 TRP A N 1
ATOM 926 C CA . TRP A 1 130 ? -7.254 12.897 0.957 1.00 86.19 130 TRP A CA 1
ATOM 927 C C . TRP A 1 130 ? -5.774 12.699 1.291 1.00 86.19 130 TRP A C 1
ATOM 929 O O . TRP A 1 130 ? -5.377 11.582 1.614 1.00 86.19 130 TRP A O 1
ATOM 939 N N . LYS A 1 131 ? -4.933 13.740 1.259 1.00 86.81 131 LYS A N 1
ATOM 940 C CA . LYS A 1 131 ? -3.538 13.605 1.711 1.00 86.81 131 LYS A CA 1
ATOM 941 C C . LYS A 1 131 ? -3.439 13.219 3.186 1.00 86.81 131 LYS A C 1
ATOM 943 O O . LYS A 1 131 ? -2.524 12.500 3.564 1.00 86.81 131 LYS A O 1
ATOM 948 N N . SER A 1 132 ? -4.408 13.657 3.981 1.00 84.69 132 SER A N 1
ATOM 949 C CA . SER A 1 132 ? -4.484 13.458 5.429 1.00 84.69 132 SER A CA 1
ATOM 950 C C . SER A 1 132 ? -5.396 12.292 5.830 1.00 84.69 132 SER A C 1
ATOM 952 O O . SER A 1 132 ? -5.840 12.214 6.974 1.00 84.69 132 SER A O 1
ATOM 954 N N . ALA A 1 133 ? -5.708 11.389 4.898 1.00 90.06 133 ALA A N 1
ATOM 955 C CA . ALA A 1 133 ? -6.540 10.215 5.142 1.00 90.06 133 ALA A CA 1
ATOM 956 C C . ALA A 1 133 ? -5.732 8.934 4.936 1.00 90.06 133 ALA A C 1
ATOM 958 O O . ALA A 1 133 ? -4.902 8.871 4.028 1.00 90.06 133 ALA A O 1
ATOM 959 N N . LEU A 1 134 ? -6.000 7.903 5.739 1.00 92.62 134 LEU A N 1
ATOM 960 C CA . LEU A 1 134 ? -5.427 6.571 5.543 1.00 92.62 134 LEU A CA 1
ATOM 961 C C . LEU A 1 134 ? -6.257 5.784 4.540 1.00 92.62 134 LEU A C 1
ATOM 963 O O . LEU A 1 134 ? -7.472 5.722 4.670 1.00 92.62 134 LEU A O 1
ATOM 967 N N . PHE A 1 135 ? -5.613 5.127 3.588 1.00 93.81 135 PHE A N 1
ATOM 968 C CA . PHE A 1 135 ? -6.268 4.257 2.617 1.00 93.81 135 PHE A CA 1
ATOM 969 C C . PHE A 1 135 ? -5.795 2.815 2.793 1.00 93.81 135 PHE A C 1
ATOM 971 O O . PHE A 1 135 ? -4.601 2.614 3.046 1.00 93.81 135 PHE A O 1
ATOM 978 N N . PRO A 1 136 ? -6.685 1.822 2.603 1.00 95.38 136 PRO A N 1
ATOM 979 C CA . PRO A 1 136 ? -6.285 0.439 2.396 1.00 95.38 136 PRO A CA 1
ATOM 980 C C . PRO A 1 136 ? -5.236 0.355 1.288 1.00 95.38 136 PRO A C 1
ATOM 982 O O . PRO A 1 136 ? -5.398 0.940 0.215 1.00 95.38 136 PRO A O 1
ATOM 985 N N . HIS A 1 137 ? -4.151 -0.353 1.560 1.00 95.56 137 HIS A N 1
ATOM 986 C CA . HIS A 1 137 ? -3.008 -0.475 0.675 1.00 95.56 137 HIS A CA 1
ATOM 987 C C . HIS A 1 137 ? -2.515 -1.920 0.700 1.00 95.56 137 HIS A C 1
ATOM 989 O O . HIS A 1 137 ? -2.150 -2.458 1.745 1.00 95.56 137 HIS A O 1
ATOM 995 N N . ILE A 1 138 ? -2.489 -2.538 -0.476 1.00 95.94 138 ILE A N 1
ATOM 996 C CA . ILE A 1 138 ? -1.875 -3.842 -0.696 1.00 95.94 138 ILE A CA 1
ATOM 997 C C . ILE A 1 138 ? -0.710 -3.667 -1.663 1.00 95.94 138 ILE A C 1
ATOM 999 O O . ILE A 1 138 ? -0.882 -3.106 -2.745 1.00 95.94 138 ILE A O 1
ATOM 1003 N N . LEU A 1 139 ? 0.467 -4.151 -1.278 1.00 94.69 139 LEU A N 1
ATOM 1004 C CA . LEU A 1 139 ? 1.640 -4.211 -2.142 1.00 94.69 139 LEU A CA 1
ATOM 1005 C C . LEU A 1 139 ? 1.889 -5.666 -2.539 1.00 94.69 139 LEU A C 1
ATOM 1007 O O . LEU A 1 139 ? 2.128 -6.521 -1.682 1.00 94.69 139 LEU A O 1
ATOM 1011 N N . LEU A 1 140 ? 1.847 -5.922 -3.845 1.00 93.81 140 LEU A N 1
ATOM 1012 C CA . LEU A 1 140 ? 1.971 -7.250 -4.436 1.00 93.81 140 LEU A CA 1
ATOM 1013 C C . LEU A 1 140 ? 3.185 -7.325 -5.353 1.00 93.81 140 LEU A C 1
ATOM 1015 O O . LEU A 1 140 ? 3.471 -6.403 -6.116 1.00 93.81 140 LEU A O 1
ATOM 1019 N N . LYS A 1 141 ? 3.859 -8.470 -5.329 1.00 90.12 141 LYS A N 1
ATOM 1020 C CA . LYS A 1 141 ? 4.865 -8.861 -6.312 1.00 90.12 141 LYS A CA 1
ATOM 1021 C C . LYS A 1 141 ? 4.650 -10.326 -6.637 1.00 90.12 141 LYS A C 1
ATOM 1023 O O . LYS A 1 141 ? 4.869 -11.169 -5.773 1.00 90.12 141 LYS A O 1
ATOM 1028 N N . ASN A 1 142 ? 4.253 -10.613 -7.875 1.00 91.44 142 ASN A N 1
ATOM 1029 C CA . ASN A 1 142 ? 4.080 -11.977 -8.384 1.00 91.44 142 ASN A CA 1
ATOM 1030 C C . ASN A 1 142 ? 3.115 -12.827 -7.536 1.00 91.44 142 ASN A C 1
ATOM 1032 O O . ASN A 1 142 ? 3.344 -14.018 -7.338 1.00 91.44 142 ASN A O 1
ATOM 1036 N N . VAL A 1 143 ? 2.077 -12.204 -6.984 1.00 94.62 143 VAL A N 1
ATOM 1037 C CA . VAL A 1 143 ? 1.069 -12.838 -6.129 1.00 94.62 143 VAL A CA 1
ATOM 1038 C C . VAL A 1 143 ? -0.297 -12.328 -6.552 1.00 94.62 143 VAL A C 1
ATOM 1040 O O . VAL A 1 143 ? -0.444 -11.150 -6.882 1.00 94.62 143 VAL A O 1
ATOM 1043 N N . GLU A 1 144 ? -1.275 -13.218 -6.529 1.00 96.56 144 GLU A N 1
ATOM 1044 C CA . GLU A 1 144 ? -2.686 -12.913 -6.706 1.00 96.56 144 GLU A CA 1
ATOM 1045 C C . GLU A 1 144 ? -3.389 -12.919 -5.350 1.00 96.56 144 GLU A C 1
ATOM 1047 O O . GLU A 1 144 ? -3.127 -13.784 -4.508 1.00 96.56 144 GLU A O 1
ATOM 1052 N N . VAL A 1 145 ? -4.277 -11.951 -5.140 1.00 96.88 145 VAL A N 1
ATOM 1053 C CA . VAL A 1 145 ? -5.066 -11.838 -3.914 1.00 96.88 145 VAL A CA 1
ATOM 1054 C C . VAL A 1 145 ? -6.523 -11.549 -4.238 1.00 96.88 145 VAL A C 1
ATOM 1056 O O . VAL A 1 145 ? -6.824 -10.858 -5.212 1.00 96.88 145 VAL A O 1
ATOM 1059 N N . GLU A 1 146 ? -7.411 -12.029 -3.380 1.00 96.88 146 GLU A N 1
ATOM 1060 C CA . GLU A 1 146 ? -8.831 -11.691 -3.370 1.00 96.88 146 GLU A CA 1
ATOM 1061 C C . GLU A 1 146 ? -9.092 -10.704 -2.231 1.00 96.88 146 GLU A C 1
ATOM 1063 O O . GLU A 1 146 ? -8.624 -10.910 -1.113 1.00 96.88 146 GLU A O 1
ATOM 1068 N N . MET A 1 147 ? -9.780 -9.597 -2.514 1.00 95.88 147 MET A N 1
ATOM 1069 C CA . MET A 1 147 ? -9.942 -8.486 -1.572 1.00 95.88 147 MET A CA 1
ATOM 1070 C C . MET A 1 147 ? -11.254 -8.571 -0.800 1.00 95.88 147 MET A C 1
ATOM 1072 O O . MET A 1 147 ? -12.303 -8.774 -1.396 1.00 95.88 147 MET A O 1
ATOM 1076 N N . HIS A 1 148 ? -11.195 -8.344 0.512 1.00 94.62 148 HIS A N 1
ATOM 1077 C CA . HIS A 1 148 ? -12.345 -8.397 1.411 1.00 94.62 148 HIS A CA 1
ATOM 1078 C C . HIS A 1 148 ? -12.566 -7.008 2.033 1.00 94.62 148 HIS A C 1
ATOM 1080 O O . HIS A 1 148 ? -11.808 -6.587 2.918 1.00 94.62 148 HIS A O 1
ATOM 1086 N N . PHE A 1 149 ? -13.583 -6.271 1.573 1.00 90.06 149 PHE A N 1
ATOM 1087 C CA . PHE A 1 149 ? -13.910 -4.924 2.078 1.00 90.06 149 PHE A CA 1
ATOM 1088 C C . PHE A 1 149 ? -15.217 -4.870 2.870 1.00 90.06 149 PHE A C 1
ATOM 1090 O O . PHE A 1 149 ? -15.445 -3.902 3.604 1.00 90.06 149 PHE A O 1
ATOM 1097 N N . SER A 1 150 ? -16.055 -5.893 2.722 1.00 90.69 150 SER A N 1
ATOM 1098 C CA . SER A 1 150 ? -17.367 -6.033 3.341 1.00 90.69 150 SER A CA 1
ATOM 1099 C C . SER A 1 150 ? -17.565 -7.437 3.922 1.00 90.69 150 SER A C 1
ATOM 1101 O O . SER A 1 150 ? -16.796 -8.357 3.645 1.00 90.69 150 SER A O 1
ATOM 1103 N N . LEU A 1 151 ? -18.616 -7.607 4.728 1.00 90.44 151 LEU A N 1
ATOM 1104 C CA . LEU A 1 151 ? -19.001 -8.923 5.252 1.00 90.44 151 LEU A CA 1
ATOM 1105 C C . LEU A 1 151 ? -19.393 -9.898 4.130 1.00 90.44 151 LEU A C 1
ATOM 1107 O O . LEU A 1 151 ? -19.162 -11.097 4.259 1.00 90.44 151 LEU A O 1
ATOM 1111 N N . GLU A 1 152 ? -19.959 -9.386 3.033 1.00 89.31 152 GLU A N 1
ATOM 1112 C CA . GLU A 1 152 ? -20.357 -10.183 1.864 1.00 89.31 152 GLU A CA 1
ATOM 1113 C C . GLU A 1 152 ? -19.142 -10.777 1.142 1.00 89.31 152 GLU A C 1
ATOM 1115 O O . GLU A 1 152 ? -19.209 -11.902 0.655 1.00 89.31 152 GLU A O 1
ATOM 1120 N N . ASP A 1 153 ? -18.008 -10.072 1.176 1.00 87.25 153 ASP A N 1
ATOM 1121 C CA . ASP A 1 153 ? -16.727 -10.546 0.639 1.00 87.25 153 ASP A CA 1
ATOM 1122 C C . ASP A 1 153 ? -16.027 -11.554 1.576 1.00 87.25 153 ASP A C 1
ATOM 1124 O O . ASP A 1 153 ? -14.878 -11.919 1.352 1.00 87.25 153 ASP A O 1
ATOM 1128 N N . GLY A 1 154 ? -16.663 -11.971 2.677 1.00 86.94 154 GLY A N 1
ATOM 1129 C CA . GLY A 1 154 ? -16.068 -12.886 3.656 1.00 86.94 154 GLY A CA 1
ATOM 1130 C C . GLY A 1 154 ? -15.114 -12.215 4.649 1.00 86.94 154 GLY A C 1
ATOM 1131 O O . GLY A 1 154 ? -14.259 -12.884 5.235 1.00 86.94 154 GLY A O 1
ATOM 1132 N N . LEU A 1 155 ? -15.213 -10.897 4.851 1.00 91.69 155 LEU A N 1
ATOM 1133 C CA . LEU A 1 155 ? -14.514 -10.216 5.943 1.00 91.69 155 LEU A CA 1
ATOM 1134 C C . LEU A 1 155 ? -15.119 -10.628 7.291 1.00 91.69 155 LEU A C 1
ATOM 1136 O O . LEU A 1 155 ? -16.330 -10.535 7.485 1.00 91.69 155 LEU A O 1
ATOM 1140 N N . VAL A 1 156 ? -14.269 -11.000 8.248 1.00 91.06 156 VAL A N 1
ATOM 1141 C CA . VAL A 1 156 ? -14.663 -11.217 9.648 1.00 91.06 156 VAL A CA 1
ATOM 1142 C C . VAL A 1 156 ? -13.954 -10.164 10.498 1.00 91.06 156 VAL A C 1
ATOM 1144 O O . VAL A 1 156 ? -12.767 -10.321 10.784 1.00 91.06 156 VAL A O 1
ATOM 1147 N N . PRO A 1 157 ? -14.632 -9.054 10.842 1.00 89.62 157 PRO A N 1
ATOM 1148 C CA . PRO A 1 157 ? -14.047 -8.008 11.667 1.00 89.62 157 PRO A CA 1
ATOM 1149 C C . PRO A 1 157 ? -13.660 -8.513 13.056 1.00 89.62 157 PRO A C 1
ATOM 1151 O O . PRO A 1 157 ? -14.369 -9.323 13.649 1.00 89.62 157 PRO A O 1
ATOM 1154 N N . GLU A 1 158 ? -12.568 -7.972 13.592 1.00 90.38 158 GLU A N 1
ATOM 1155 C CA . GLU A 1 158 ? -12.235 -8.114 15.011 1.00 90.38 158 GLU A CA 1
ATOM 1156 C C . GLU A 1 158 ? -13.294 -7.435 15.893 1.00 90.38 158 GLU A C 1
ATOM 1158 O O . GLU A 1 158 ? -13.971 -6.495 15.461 1.00 90.38 158 GLU A O 1
ATOM 1163 N N . ASP A 1 159 ? -13.404 -7.858 17.153 1.00 89.75 159 ASP A N 1
ATOM 1164 C CA . ASP A 1 159 ? -14.378 -7.300 18.095 1.00 89.75 159 ASP A CA 1
ATOM 1165 C C . ASP A 1 159 ? -14.278 -5.766 18.186 1.00 89.75 159 ASP A C 1
ATOM 1167 O O . ASP A 1 159 ? -13.234 -5.187 18.496 1.00 89.75 159 ASP A O 1
ATOM 1171 N N . GLY A 1 160 ? -15.400 -5.092 17.919 1.00 91.75 160 GLY A N 1
ATOM 1172 C CA . GLY A 1 160 ? -15.494 -3.630 17.927 1.00 91.75 160 GLY A CA 1
ATOM 1173 C C . GLY A 1 160 ? -14.996 -2.935 16.654 1.00 91.75 160 GLY A C 1
ATOM 1174 O O . GLY A 1 160 ? -15.064 -1.707 16.589 1.00 91.75 160 GLY A O 1
ATOM 1175 N N . PHE A 1 161 ? -14.539 -3.674 15.640 1.00 95.25 161 PHE A N 1
ATOM 1176 C CA . PHE A 1 161 ? -14.215 -3.142 14.315 1.00 95.25 161 PHE A CA 1
ATOM 1177 C C . PHE A 1 161 ? -15.374 -3.356 13.341 1.00 95.25 161 PHE A C 1
ATOM 1179 O O . PHE A 1 161 ? -16.118 -4.332 13.418 1.00 95.25 161 PHE A O 1
ATOM 1186 N N . LYS A 1 162 ? -15.518 -2.436 12.388 1.00 95.50 162 LYS A N 1
ATOM 1187 C CA . LYS A 1 162 ? -16.455 -2.554 11.264 1.00 95.50 162 LYS A CA 1
ATOM 1188 C C . LYS A 1 162 ? -15.701 -2.800 9.954 1.00 95.50 162 LYS A C 1
ATOM 1190 O O . LYS A 1 162 ? -14.519 -2.460 9.865 1.00 95.50 162 LYS A O 1
ATOM 1195 N N . PRO A 1 163 ? -16.353 -3.326 8.908 1.00 95.88 163 PRO A N 1
ATOM 1196 C CA . PRO A 1 163 ? -15.793 -3.298 7.562 1.00 95.88 163 PRO A CA 1
ATOM 1197 C C . PRO A 1 163 ? -15.398 -1.883 7.126 1.00 95.88 163 PRO A C 1
ATOM 1199 O O . PRO A 1 163 ? -16.071 -0.907 7.462 1.00 95.88 163 PRO A O 1
ATOM 1202 N N . TRP A 1 164 ? -14.330 -1.755 6.341 1.00 93.94 164 TRP A N 1
ATOM 1203 C CA . TRP A 1 164 ? -13.842 -0.462 5.852 1.00 93.94 164 TRP A CA 1
ATOM 1204 C C . TRP A 1 164 ? -14.878 0.259 4.990 1.00 93.94 164 TRP A C 1
ATOM 1206 O O . TRP A 1 164 ? -14.937 1.488 4.988 1.00 93.94 164 TRP A O 1
ATOM 1216 N N . ALA A 1 165 ? -15.739 -0.495 4.301 1.00 90.50 165 ALA A N 1
ATOM 1217 C CA . ALA A 1 165 ? -16.866 0.052 3.553 1.00 90.50 165 ALA A CA 1
ATOM 1218 C C . ALA A 1 165 ? -17.840 0.866 4.436 1.00 90.50 165 ALA A C 1
ATOM 1220 O O . ALA A 1 165 ? -18.402 1.854 3.967 1.00 90.50 165 ALA A O 1
ATOM 1221 N N . CYS A 1 166 ? -17.972 0.548 5.729 1.00 92.62 166 CYS A N 1
ATOM 1222 C CA . CYS A 1 166 ? -18.843 1.291 6.648 1.00 92.62 166 CYS A CA 1
ATOM 1223 C C . CYS A 1 166 ? -18.327 2.703 6.968 1.00 92.62 166 CYS A C 1
ATOM 1225 O O . CYS A 1 166 ? -19.087 3.529 7.467 1.00 92.62 166 CYS A O 1
ATOM 1227 N N . ALA A 1 167 ? -17.066 3.032 6.653 1.00 90.69 167 ALA A N 1
ATOM 1228 C CA . ALA A 1 167 ? -16.532 4.378 6.879 1.00 90.69 167 ALA A CA 1
ATOM 1229 C C . ALA A 1 167 ? -17.309 5.465 6.111 1.00 90.69 167 ALA A C 1
ATOM 1231 O O . ALA A 1 167 ? -17.322 6.626 6.527 1.00 90.69 167 ALA A O 1
ATOM 1232 N N . PHE A 1 168 ? -17.953 5.101 4.997 1.00 88.38 168 PHE A N 1
ATOM 1233 C CA . PHE A 1 168 ? -18.822 5.991 4.227 1.00 88.38 168 PHE A CA 1
ATOM 1234 C C . PHE A 1 168 ? -20.124 6.308 4.963 1.00 88.38 168 PHE A C 1
ATOM 1236 O O . PHE A 1 168 ? -20.490 7.475 5.082 1.00 88.38 168 PHE A O 1
ATOM 1243 N N . GLU A 1 169 ? -20.792 5.277 5.479 1.00 90.69 169 GLU A N 1
ATOM 1244 C CA . GLU A 1 169 ? -22.045 5.392 6.233 1.00 90.69 169 GLU A CA 1
ATOM 1245 C C . GLU A 1 169 ? -21.836 6.165 7.536 1.00 90.69 169 GLU A C 1
ATOM 1247 O O . GLU A 1 169 ? -22.625 7.043 7.877 1.00 90.69 169 GLU A O 1
ATOM 1252 N N . ASP A 1 170 ? -20.709 5.914 8.206 1.00 90.56 170 ASP A N 1
ATOM 1253 C CA . ASP A 1 170 ? -20.303 6.616 9.424 1.00 90.56 170 ASP A CA 1
ATOM 1254 C C . ASP A 1 170 ? -19.852 8.073 9.154 1.00 90.56 170 ASP A C 1
ATOM 1256 O O . ASP A 1 170 ? -19.494 8.785 10.092 1.00 90.56 170 ASP A O 1
ATOM 1260 N N . GLN A 1 171 ? -19.838 8.530 7.891 1.00 88.38 171 GLN A N 1
ATOM 1261 C CA . GLN A 1 171 ? -19.366 9.857 7.459 1.00 88.38 171 GLN A CA 1
ATOM 1262 C C . GLN A 1 171 ? -17.922 10.175 7.893 1.00 88.38 171 GLN A C 1
ATOM 1264 O O . GLN A 1 171 ? -17.548 11.333 8.079 1.00 88.38 171 GLN A O 1
ATOM 1269 N N . LYS A 1 172 ? -17.081 9.142 8.040 1.00 88.50 172 LYS A N 1
ATOM 1270 C CA . LYS A 1 172 ? -15.656 9.269 8.412 1.00 88.50 172 LYS A CA 1
ATOM 1271 C C . LYS A 1 172 ? -14.704 9.024 7.238 1.00 88.50 172 LYS A C 1
ATOM 1273 O O . LYS A 1 172 ? -13.483 9.138 7.408 1.00 88.50 172 LYS A O 1
ATOM 1278 N N . ALA A 1 173 ? -15.251 8.675 6.072 1.00 86.94 173 ALA A N 1
ATOM 1279 C CA . ALA A 1 173 ? -14.509 8.466 4.840 1.00 86.94 173 ALA A CA 1
ATOM 1280 C C . ALA A 1 173 ? -14.183 9.791 4.133 1.00 86.94 173 ALA A C 1
ATOM 1282 O O . ALA A 1 173 ? -15.045 10.635 3.908 1.00 86.94 173 ALA A O 1
ATOM 1283 N N . ILE A 1 174 ? -12.934 9.925 3.704 1.00 87.44 174 ILE A N 1
ATOM 1284 C CA . ILE A 1 174 ? -12.442 10.968 2.812 1.00 87.44 174 ILE A CA 1
ATOM 1285 C C . ILE A 1 174 ? -12.222 10.331 1.443 1.00 87.44 174 ILE A C 1
ATOM 1287 O O . ILE A 1 174 ? -11.451 9.382 1.296 1.00 87.44 174 ILE A O 1
ATOM 1291 N N . LEU A 1 175 ? -12.893 10.847 0.419 1.00 85.12 175 LEU A N 1
ATOM 1292 C CA . LEU A 1 175 ? -12.708 10.369 -0.947 1.00 85.12 175 LEU A CA 1
ATOM 1293 C C . LEU A 1 175 ? -11.292 10.682 -1.433 1.00 85.12 175 LEU A C 1
ATOM 1295 O O . LEU A 1 175 ? -10.828 11.813 -1.305 1.00 85.12 175 LEU A O 1
ATOM 1299 N N . GLY A 1 176 ? -10.618 9.680 -2.006 1.00 81.94 176 GLY A N 1
ATOM 1300 C CA . GLY A 1 176 ? -9.382 9.898 -2.757 1.00 81.94 176 GLY A CA 1
ATOM 1301 C C . GLY A 1 176 ? -9.615 10.763 -4.005 1.00 81.94 176 GLY A C 1
ATOM 1302 O O . GLY A 1 176 ? -10.751 11.167 -4.265 1.00 81.94 176 GLY A O 1
ATOM 1303 N N . PRO A 1 177 ? -8.570 11.027 -4.811 1.00 77.25 177 PRO A N 1
ATOM 1304 C CA . PRO A 1 177 ? -8.733 11.719 -6.086 1.00 77.25 177 PRO A CA 1
ATOM 1305 C C . PRO A 1 177 ? -9.830 11.044 -6.914 1.00 77.25 177 PRO A C 1
ATOM 1307 O O . PRO A 1 177 ? -9.738 9.854 -7.223 1.00 77.25 177 PRO A O 1
ATOM 1310 N N . ALA A 1 178 ? -10.886 11.796 -7.211 1.00 68.44 178 ALA A N 1
ATOM 1311 C CA . ALA A 1 178 ? -11.990 11.337 -8.031 1.00 68.44 178 ALA A CA 1
ATOM 1312 C C . ALA A 1 178 ? -11.726 11.764 -9.475 1.00 68.44 178 ALA A C 1
ATOM 1314 O O . ALA A 1 178 ? -11.548 12.950 -9.752 1.00 68.44 178 ALA A O 1
ATOM 1315 N N . PHE A 1 179 ? -11.715 10.799 -10.387 1.00 65.81 179 PHE A N 1
ATOM 1316 C CA . PHE A 1 179 ? -11.768 11.072 -11.816 1.00 65.81 179 PHE A CA 1
ATOM 1317 C C . PHE A 1 179 ? -13.221 10.876 -12.240 1.00 65.81 179 PHE A C 1
ATOM 1319 O O . PHE A 1 179 ? -13.751 9.773 -12.130 1.00 65.81 179 PHE A O 1
ATOM 1326 N N . SER A 1 180 ? -13.891 11.959 -12.633 1.00 66.00 180 SER A N 1
ATOM 1327 C CA . SER A 1 180 ? -15.291 11.923 -13.078 1.00 66.00 180 SER A CA 1
ATOM 1328 C C . SER A 1 180 ? -15.469 11.156 -14.389 1.00 66.00 180 SER A C 1
ATOM 1330 O O . SER A 1 180 ? -16.549 10.642 -14.652 1.00 66.00 180 SER A O 1
ATOM 1332 N N . ASP A 1 181 ? -14.410 11.087 -15.195 1.00 69.62 181 ASP A N 1
ATOM 1333 C CA . ASP A 1 181 ? -14.359 10.396 -16.477 1.00 69.62 181 ASP A CA 1
ATOM 1334 C C . ASP A 1 181 ? -12.909 9.965 -16.767 1.00 69.62 181 ASP A C 1
ATOM 1336 O O . ASP A 1 181 ? -11.958 10.628 -16.341 1.00 69.62 181 ASP A O 1
ATOM 1340 N N . ILE A 1 182 ? -12.740 8.872 -17.511 1.00 71.06 182 ILE A N 1
ATOM 1341 C CA . ILE A 1 182 ? -11.448 8.392 -18.018 1.00 71.06 182 ILE A CA 1
ATOM 1342 C C . ILE A 1 182 ? -10.795 9.442 -18.929 1.00 71.06 182 ILE A C 1
ATOM 1344 O O . ILE A 1 182 ? -9.574 9.584 -18.939 1.00 71.06 182 ILE A O 1
ATOM 1348 N N . SER A 1 183 ? -11.600 10.268 -19.611 1.00 71.06 183 SER A N 1
ATOM 1349 C CA . SER A 1 183 ? -11.115 11.388 -20.430 1.00 71.06 183 SER A CA 1
ATOM 1350 C C . SER A 1 183 ? -10.332 12.442 -19.630 1.00 71.06 183 SER A C 1
ATOM 1352 O O . SER A 1 183 ? -9.534 13.188 -20.199 1.00 71.06 183 SER A O 1
ATOM 1354 N N . CYS A 1 184 ? -10.509 12.486 -18.303 1.00 75.19 184 CYS A N 1
ATOM 1355 C CA . CYS A 1 184 ? -9.754 13.357 -17.402 1.00 75.19 184 CYS A CA 1
ATOM 1356 C C . CYS A 1 184 ? -8.365 12.800 -17.041 1.00 75.19 184 CYS A C 1
ATOM 1358 O O . CYS A 1 184 ? -7.600 13.486 -16.358 1.00 75.19 184 CYS A O 1
ATOM 1360 N N . CYS A 1 185 ? -8.024 11.571 -17.450 1.00 78.75 185 CYS A N 1
ATOM 1361 C CA . CYS A 1 185 ? -6.691 11.016 -17.247 1.00 78.75 185 CYS A CA 1
ATOM 1362 C C . CYS A 1 185 ? -5.677 11.741 -18.137 1.00 78.75 185 CYS A C 1
ATOM 1364 O O . CYS A 1 185 ? -5.839 11.844 -19.350 1.00 78.75 185 CYS A O 1
ATOM 1366 N N . GLU A 1 186 ? -4.586 12.218 -17.542 1.00 85.88 186 GLU A N 1
ATOM 1367 C CA . GLU A 1 186 ? -3.531 12.941 -18.246 1.00 85.88 186 GLU A CA 1
ATOM 1368 C C . GLU A 1 186 ? -2.259 12.095 -18.334 1.00 85.88 186 GLU A C 1
ATOM 1370 O O . GLU A 1 186 ? -1.853 11.432 -17.383 1.00 85.88 186 GLU A O 1
ATOM 1375 N N . ILE A 1 187 ? -1.616 12.135 -19.500 1.00 87.81 187 ILE A N 1
ATOM 1376 C CA . ILE A 1 187 ? -0.322 11.498 -19.745 1.00 87.81 187 ILE A CA 1
ATOM 1377 C C . ILE A 1 187 ? 0.570 12.569 -20.336 1.00 87.81 187 ILE A C 1
ATOM 1379 O O . ILE A 1 187 ? 0.209 13.191 -21.338 1.00 87.81 187 ILE A O 1
ATOM 1383 N N . MET A 1 188 ? 1.725 12.767 -19.713 1.00 89.62 188 MET A N 1
ATOM 1384 C CA . MET A 1 188 ? 2.718 13.751 -20.119 1.00 89.62 188 MET A CA 1
ATOM 1385 C C . MET A 1 188 ? 4.037 13.029 -20.370 1.00 89.62 188 MET A C 1
ATOM 1387 O O . MET A 1 188 ? 4.646 12.489 -19.448 1.00 89.62 188 MET A O 1
ATOM 1391 N N . MET A 1 189 ? 4.468 13.000 -21.630 1.00 90.12 189 MET A N 1
ATOM 1392 C CA . MET A 1 189 ? 5.731 12.383 -22.023 1.00 90.12 189 MET A CA 1
ATOM 1393 C C . MET A 1 189 ? 6.817 13.451 -22.144 1.00 90.12 189 MET A C 1
ATOM 1395 O O . MET A 1 189 ? 6.724 14.360 -22.967 1.00 90.12 189 MET A O 1
ATOM 1399 N N . MET A 1 190 ? 7.870 13.319 -21.341 1.00 90.44 190 MET A N 1
ATOM 1400 C CA . MET A 1 190 ? 9.007 14.237 -21.363 1.00 90.44 190 MET A CA 1
ATOM 1401 C C . MET A 1 190 ? 10.037 13.792 -22.407 1.00 90.44 190 MET A C 1
ATOM 1403 O O . MET A 1 190 ? 10.696 12.769 -22.229 1.00 90.44 190 MET A O 1
ATOM 1407 N N . VAL A 1 191 ? 10.232 14.588 -23.461 1.00 89.19 191 VAL A N 1
ATOM 1408 C CA . VAL A 1 191 ? 11.212 14.324 -24.531 1.00 89.19 191 VAL A CA 1
ATOM 1409 C C . VAL A 1 191 ? 12.319 15.377 -24.498 1.00 89.19 191 VAL A C 1
ATOM 1411 O O . VAL A 1 191 ? 12.056 16.562 -24.319 1.00 89.19 191 VAL A O 1
ATOM 1414 N N . GLY A 1 192 ? 13.576 14.957 -24.642 1.00 88.94 192 GLY A N 1
ATOM 1415 C CA . GLY A 1 192 ? 14.720 15.873 -24.664 1.00 88.94 192 GLY A CA 1
ATOM 1416 C C . GLY A 1 192 ? 16.049 15.199 -24.337 1.00 88.94 192 GLY A C 1
ATOM 1417 O O . GLY A 1 192 ? 16.088 14.053 -23.883 1.00 88.94 192 GLY A O 1
ATOM 1418 N N . LEU A 1 193 ? 17.145 15.932 -24.527 1.00 89.31 193 LEU A N 1
ATOM 1419 C CA . LEU A 1 193 ? 18.514 15.432 -24.364 1.00 89.31 193 LEU A CA 1
ATOM 1420 C C . LEU A 1 193 ? 18.824 14.978 -22.924 1.00 89.31 193 LEU A C 1
ATOM 1422 O O . LEU A 1 193 ? 18.226 15.487 -21.970 1.00 89.31 193 LEU A O 1
ATOM 1426 N N . PRO A 1 194 ? 19.751 14.027 -22.713 1.00 84.81 194 PRO A N 1
ATOM 1427 C CA . PRO A 1 194 ? 20.267 13.715 -21.380 1.00 84.81 194 PRO A CA 1
ATOM 1428 C C . PRO A 1 194 ? 20.699 14.984 -20.629 1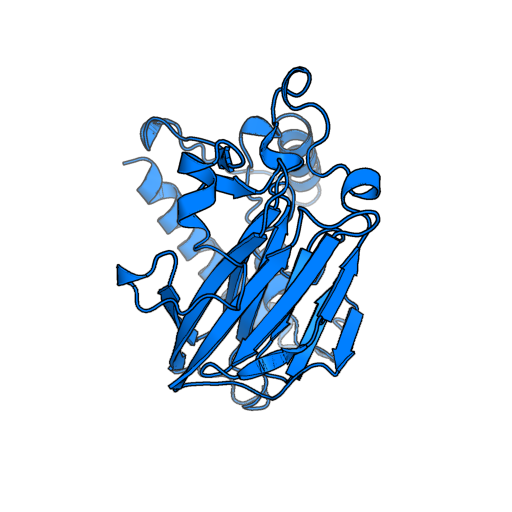.00 84.81 194 PRO A C 1
ATOM 1430 O O . PRO A 1 194 ? 21.159 15.944 -21.238 1.00 84.81 194 PRO A O 1
ATOM 1433 N N . ALA A 1 195 ? 20.503 15.003 -19.308 1.00 86.31 195 ALA A N 1
ATOM 1434 C CA . ALA A 1 195 ? 20.807 16.145 -18.436 1.00 86.31 195 ALA A CA 1
ATOM 1435 C C . ALA A 1 195 ? 20.074 17.476 -18.744 1.00 86.31 195 ALA A C 1
ATOM 1437 O O . ALA A 1 195 ? 20.327 18.470 -18.074 1.00 86.31 195 ALA A O 1
ATOM 1438 N N . SER A 1 196 ? 19.088 17.508 -19.650 1.00 93.44 196 SER A N 1
ATOM 1439 C CA . SER A 1 196 ? 18.308 18.722 -19.960 1.00 93.44 196 SER A CA 1
ATOM 1440 C C . SER A 1 196 ? 17.253 19.112 -18.902 1.00 93.44 196 SER A C 1
ATOM 1442 O O . SER A 1 196 ? 16.357 19.897 -19.193 1.00 93.44 196 SER A O 1
ATOM 1444 N N . GLY A 1 197 ? 17.286 18.519 -17.702 1.00 92.25 197 GLY A N 1
ATOM 1445 C CA . GLY A 1 197 ? 16.366 18.849 -16.601 1.00 92.25 197 GLY A CA 1
ATOM 1446 C C . GLY A 1 197 ? 14.962 18.226 -16.659 1.00 92.25 197 GLY A C 1
ATOM 1447 O O . GLY A 1 197 ? 14.107 18.603 -15.865 1.00 92.25 197 GLY A O 1
ATOM 1448 N N . LYS A 1 198 ? 14.702 17.255 -17.548 1.00 92.50 198 LYS A N 1
ATOM 1449 C CA . LYS A 1 198 ? 13.370 16.625 -17.713 1.00 92.50 198 LYS A CA 1
ATOM 1450 C C . LYS A 1 198 ? 12.778 16.084 -16.409 1.00 92.50 198 LYS A C 1
ATOM 1452 O O . LYS A 1 198 ? 11.644 16.405 -16.073 1.00 92.50 198 LYS A O 1
ATOM 1457 N N . THR A 1 199 ? 13.552 15.277 -15.682 1.00 90.19 199 THR A N 1
ATOM 1458 C CA . THR A 1 199 ? 13.116 14.673 -14.416 1.00 90.19 199 THR A CA 1
ATOM 1459 C C . THR A 1 199 ? 12.844 15.747 -13.370 1.00 90.19 199 THR A C 1
ATOM 1461 O O . THR A 1 199 ? 11.801 15.721 -12.732 1.00 90.19 199 THR A O 1
ATOM 1464 N N . THR A 1 200 ? 13.723 16.748 -13.269 1.00 93.12 200 THR A N 1
ATOM 1465 C CA . THR A 1 200 ? 13.554 17.888 -12.359 1.00 93.12 200 THR A CA 1
ATOM 1466 C C . THR A 1 200 ? 12.267 18.657 -12.644 1.00 93.12 200 THR A C 1
ATOM 1468 O O . THR A 1 200 ? 11.542 19.012 -11.717 1.00 93.12 200 THR A O 1
ATOM 1471 N N . TRP A 1 201 ? 11.957 18.894 -13.921 1.00 94.56 201 TRP A N 1
ATOM 1472 C CA . TRP A 1 201 ? 10.712 19.544 -14.317 1.00 94.56 201 TRP A CA 1
ATOM 1473 C C . TRP A 1 201 ? 9.491 18.695 -13.949 1.00 94.56 201 TRP A C 1
ATOM 1475 O O . TRP A 1 201 ? 8.555 19.213 -13.348 1.00 94.56 201 TRP A O 1
ATOM 1485 N N . ALA A 1 202 ? 9.519 17.390 -14.240 1.00 93.69 202 ALA A N 1
ATOM 1486 C CA . ALA A 1 202 ? 8.409 16.489 -13.937 1.00 93.69 202 ALA A CA 1
ATOM 1487 C C . ALA A 1 202 ? 8.152 16.383 -12.424 1.00 93.69 202 ALA A C 1
ATOM 1489 O O . ALA A 1 202 ? 7.018 16.519 -11.978 1.00 93.69 202 ALA A O 1
ATOM 1490 N N . GLU A 1 203 ? 9.198 16.220 -11.613 1.00 92.50 203 GLU A N 1
ATOM 1491 C CA . GLU A 1 203 ? 9.090 16.206 -10.149 1.00 92.50 203 GLU A CA 1
ATOM 1492 C C . GLU A 1 203 ? 8.538 17.520 -9.592 1.00 92.50 203 GLU A C 1
ATOM 1494 O O . GLU A 1 203 ? 7.749 17.509 -8.645 1.00 92.50 203 GLU A O 1
ATOM 1499 N N . LYS A 1 204 ? 8.940 18.657 -10.173 1.00 94.94 204 LYS A N 1
ATOM 1500 C CA . LYS A 1 204 ? 8.388 19.967 -9.821 1.00 94.94 204 LYS A CA 1
ATOM 1501 C C . LYS A 1 204 ? 6.896 20.038 -10.159 1.00 94.94 204 LYS A C 1
ATOM 1503 O O . LYS A 1 204 ? 6.110 20.400 -9.290 1.00 94.94 204 LYS A O 1
ATOM 1508 N N . TRP A 1 205 ? 6.503 19.612 -11.359 1.00 94.38 205 TRP A N 1
ATOM 1509 C CA . TRP A 1 205 ? 5.106 19.601 -11.801 1.00 94.38 205 TRP A CA 1
ATOM 1510 C C . TRP A 1 205 ? 4.205 18.765 -10.884 1.00 94.38 205 TRP A C 1
ATOM 1512 O O . TRP A 1 205 ? 3.134 19.221 -10.495 1.00 94.38 205 TRP A O 1
ATOM 1522 N N . ILE A 1 206 ? 4.671 17.581 -10.468 1.00 91.38 206 ILE A N 1
ATOM 1523 C CA . ILE A 1 206 ? 3.965 16.698 -9.522 1.00 91.38 206 ILE A CA 1
ATOM 1524 C C . ILE A 1 206 ? 3.744 17.389 -8.169 1.00 91.38 206 ILE A C 1
ATOM 1526 O O . ILE A 1 206 ? 2.680 17.252 -7.567 1.00 91.38 206 ILE A O 1
ATOM 1530 N N . LYS A 1 207 ? 4.744 18.133 -7.679 1.00 90.31 207 LYS A N 1
ATOM 1531 C CA . LYS A 1 207 ? 4.648 18.874 -6.410 1.00 90.31 207 LYS A CA 1
ATOM 1532 C C . LYS A 1 207 ? 3.695 20.063 -6.500 1.00 90.31 207 LYS A C 1
ATOM 1534 O O . LYS A 1 207 ? 3.017 20.351 -5.518 1.00 90.31 207 LYS A O 1
ATOM 1539 N N . GLU A 1 208 ? 3.661 20.737 -7.647 1.00 92.38 208 GLU A N 1
ATOM 1540 C CA . GLU A 1 208 ? 2.801 21.899 -7.904 1.00 92.38 208 GLU A CA 1
ATOM 1541 C C . GLU A 1 208 ? 1.338 21.514 -8.179 1.00 92.38 208 GLU A C 1
ATOM 1543 O O . GLU A 1 208 ? 0.460 22.324 -7.908 1.00 92.38 208 GLU A O 1
ATOM 1548 N N . HIS A 1 209 ? 1.077 20.278 -8.628 1.00 89.38 209 HIS A N 1
ATOM 1549 C CA . HIS A 1 209 ? -0.264 19.762 -8.957 1.00 89.38 209 HIS A CA 1
ATOM 1550 C C . HIS A 1 209 ? -0.627 18.513 -8.134 1.00 89.38 209 HIS A C 1
ATOM 1552 O O . HIS A 1 209 ? -0.841 17.422 -8.683 1.00 89.38 209 HIS A O 1
ATOM 1558 N N . PRO A 1 210 ? -0.659 18.613 -6.794 1.00 85.81 210 PRO A N 1
ATOM 1559 C CA . PRO A 1 210 ? -0.927 17.468 -5.936 1.00 85.81 210 PRO A CA 1
ATOM 1560 C C . PRO A 1 210 ? -2.312 16.845 -6.147 1.00 85.81 210 PRO A C 1
ATOM 1562 O O . PRO A 1 210 ? -2.469 15.647 -5.931 1.00 85.81 210 PRO A O 1
ATOM 1565 N N . GLU A 1 211 ? -3.301 17.626 -6.573 1.00 84.75 211 GLU A N 1
ATOM 1566 C CA . GLU A 1 211 ? -4.672 17.204 -6.869 1.00 84.75 211 GLU A CA 1
ATOM 1567 C C . GLU A 1 211 ? -4.755 16.196 -8.017 1.00 84.75 211 GLU A C 1
ATOM 1569 O O . GLU A 1 211 ? -5.638 15.340 -8.016 1.00 84.75 211 GLU A O 1
ATOM 1574 N N . LYS A 1 212 ? -3.806 16.249 -8.960 1.00 84.25 212 LYS A N 1
ATOM 1575 C CA . LYS A 1 212 ? -3.735 15.332 -10.105 1.00 84.25 212 LYS A CA 1
ATOM 1576 C C . LYS A 1 212 ? -3.146 13.972 -9.743 1.00 84.25 212 LYS A C 1
ATOM 1578 O O . LYS A 1 212 ? -3.337 13.017 -10.490 1.00 84.25 212 LYS A O 1
ATOM 1583 N N . ARG A 1 213 ? -2.423 13.881 -8.617 1.00 85.88 213 ARG A N 1
ATOM 1584 C CA . ARG A 1 213 ? -1.736 12.667 -8.136 1.00 85.88 213 ARG A CA 1
ATOM 1585 C C . ARG A 1 213 ? -0.971 11.943 -9.256 1.00 85.88 213 ARG A C 1
ATOM 1587 O O . ARG A 1 213 ? -1.092 10.735 -9.444 1.00 85.88 213 ARG A O 1
ATOM 1594 N N . TYR A 1 214 ? -0.183 12.706 -10.007 1.00 88.25 214 TYR A N 1
ATOM 1595 C CA . TYR A 1 214 ? 0.660 12.179 -11.075 1.00 88.25 214 TYR A CA 1
ATOM 1596 C C . TYR A 1 214 ? 1.616 11.095 -10.567 1.00 88.25 214 TYR A C 1
ATOM 1598 O O . TYR A 1 214 ? 2.279 11.255 -9.540 1.00 88.25 214 TYR A O 1
ATOM 1606 N N . VAL A 1 215 ? 1.737 10.017 -11.340 1.00 87.38 215 VAL A N 1
ATOM 1607 C CA . VAL A 1 215 ? 2.733 8.966 -11.125 1.00 87.38 215 VAL A CA 1
ATOM 1608 C C . VAL A 1 215 ? 3.856 9.170 -12.133 1.00 87.38 215 VAL A C 1
ATOM 1610 O O . VAL A 1 215 ? 3.641 9.079 -13.341 1.00 87.38 215 VAL A O 1
ATOM 1613 N N . LEU A 1 216 ? 5.063 9.462 -11.644 1.00 88.75 216 LEU A N 1
ATOM 1614 C CA . LEU A 1 216 ? 6.235 9.586 -12.505 1.00 88.75 216 LEU A CA 1
ATOM 1615 C C . LEU A 1 216 ? 6.615 8.206 -13.039 1.00 88.75 216 LEU A C 1
ATOM 1617 O O . LEU A 1 216 ? 6.929 7.321 -12.255 1.00 88.75 216 LEU A O 1
ATOM 1621 N N . LEU A 1 217 ? 6.637 8.024 -14.355 1.00 87.81 217 LEU A N 1
ATOM 1622 C CA . LEU A 1 217 ? 7.126 6.796 -14.977 1.00 87.81 217 LEU A CA 1
ATOM 1623 C C . LEU A 1 217 ? 8.519 7.025 -15.559 1.00 87.81 217 LEU A C 1
ATOM 1625 O O . LEU A 1 217 ? 8.782 8.038 -16.205 1.00 87.81 217 LEU A O 1
ATOM 1629 N N . GLY A 1 218 ? 9.415 6.066 -15.351 1.00 86.00 218 GLY A N 1
ATOM 1630 C CA . GLY A 1 218 ? 10.751 6.084 -15.930 1.00 86.00 218 GLY A CA 1
ATOM 1631 C C . GLY A 1 218 ? 11.511 4.805 -15.612 1.00 86.00 218 GLY A C 1
ATOM 1632 O O . GLY A 1 218 ? 11.216 4.129 -14.627 1.00 86.00 218 GLY A O 1
ATOM 1633 N N . THR A 1 219 ? 12.515 4.489 -16.426 1.00 82.81 219 THR A N 1
ATOM 1634 C CA . THR A 1 219 ? 13.349 3.287 -16.261 1.00 82.81 219 THR A CA 1
ATOM 1635 C C . THR A 1 219 ? 14.008 3.227 -14.883 1.00 82.81 219 THR A C 1
ATOM 1637 O O . THR A 1 219 ? 14.014 2.175 -14.255 1.00 82.81 219 THR A O 1
ATOM 1640 N N . ASN A 1 220 ? 14.447 4.367 -14.339 1.00 79.38 220 ASN A N 1
ATOM 1641 C CA . ASN A 1 220 ? 14.972 4.441 -12.971 1.00 79.38 220 ASN A CA 1
ATOM 1642 C C . ASN A 1 220 ? 13.941 4.033 -11.908 1.00 79.38 220 ASN A C 1
ATOM 1644 O O . ASN A 1 220 ? 14.302 3.353 -10.957 1.00 79.38 220 ASN A O 1
ATOM 1648 N N . LEU A 1 221 ? 12.662 4.399 -12.060 1.00 78.19 221 LEU A N 1
ATOM 1649 C CA . LEU A 1 221 ? 11.633 3.980 -11.103 1.00 78.19 221 LEU A CA 1
ATOM 1650 C C . LEU A 1 221 ? 11.407 2.466 -11.171 1.00 78.19 221 LEU A C 1
ATOM 1652 O O . LEU A 1 221 ? 11.264 1.815 -10.139 1.00 78.19 221 LEU A O 1
ATOM 1656 N N . VAL A 1 222 ? 11.412 1.901 -12.379 1.00 81.19 222 VAL A N 1
ATOM 1657 C CA . VAL A 1 222 ? 11.309 0.452 -12.576 1.00 81.19 222 VAL A CA 1
ATOM 1658 C C . VAL A 1 222 ? 12.486 -0.264 -11.907 1.00 81.19 222 VAL A C 1
ATOM 1660 O O . VAL A 1 222 ? 12.279 -1.206 -11.145 1.00 81.19 222 VAL A O 1
ATOM 1663 N N . LEU A 1 223 ? 13.711 0.227 -12.107 1.00 77.94 223 LEU A N 1
ATOM 1664 C CA . LEU A 1 223 ? 14.900 -0.305 -11.437 1.00 77.94 223 LEU A CA 1
ATOM 1665 C C . LEU A 1 223 ? 14.815 -0.190 -9.911 1.00 77.94 223 LEU A C 1
ATOM 1667 O O . LEU A 1 223 ? 15.290 -1.069 -9.191 1.00 77.94 223 LEU A O 1
ATOM 1671 N N . ASP A 1 224 ? 14.192 0.870 -9.401 1.00 75.62 224 ASP A N 1
ATOM 1672 C CA . ASP A 1 224 ? 13.990 1.062 -7.969 1.00 75.62 224 ASP A CA 1
ATOM 1673 C C . ASP A 1 224 ? 13.065 0.013 -7.355 1.00 75.62 224 ASP A C 1
ATOM 1675 O O . ASP A 1 224 ? 13.303 -0.397 -6.220 1.00 75.62 224 ASP A O 1
ATOM 1679 N N . GLN A 1 225 ? 12.085 -0.465 -8.120 1.00 74.56 225 GLN A N 1
ATOM 1680 C CA . GLN A 1 225 ? 11.181 -1.557 -7.745 1.00 74.56 225 GLN A CA 1
ATOM 1681 C C . GLN A 1 225 ? 11.819 -2.948 -7.919 1.00 74.56 225 GLN A C 1
ATOM 1683 O O . GLN A 1 225 ? 11.379 -3.926 -7.317 1.00 74.56 225 GLN A O 1
ATOM 1688 N N . MET A 1 226 ? 12.896 -3.052 -8.702 1.00 72.56 226 MET A N 1
ATOM 1689 C CA . MET A 1 226 ? 13.673 -4.285 -8.889 1.00 72.56 226 MET A CA 1
ATOM 1690 C C . MET A 1 226 ? 14.733 -4.510 -7.797 1.00 72.56 226 MET A C 1
ATOM 1692 O O . MET A 1 226 ? 15.479 -5.490 -7.853 1.00 72.56 226 MET A O 1
ATOM 1696 N N . LYS A 1 227 ? 14.822 -3.631 -6.790 1.00 68.75 227 LYS A N 1
ATOM 1697 C CA . LYS A 1 227 ? 15.758 -3.795 -5.670 1.00 68.75 227 LYS A CA 1
ATOM 1698 C C . LYS A 1 227 ? 15.470 -5.088 -4.906 1.00 68.75 227 LYS A C 1
ATOM 1700 O O . LYS A 1 227 ? 14.332 -5.397 -4.561 1.00 68.75 227 LYS A O 1
ATOM 1705 N N . VAL A 1 228 ? 16.537 -5.811 -4.576 1.00 61.62 228 VAL A N 1
ATOM 1706 C CA . VAL A 1 228 ? 16.482 -6.977 -3.691 1.00 61.62 228 VAL A CA 1
ATOM 1707 C C . VAL A 1 228 ? 17.009 -6.563 -2.313 1.00 61.62 228 VAL A C 1
ATOM 1709 O O . VAL A 1 228 ? 18.136 -6.063 -2.225 1.00 61.62 228 VAL A O 1
ATOM 1712 N N . PRO A 1 229 ? 16.241 -6.768 -1.226 1.00 54.81 229 PRO A N 1
ATOM 1713 C CA . PRO A 1 229 ? 16.696 -6.455 0.124 1.00 54.81 229 PRO A CA 1
ATOM 1714 C C . PRO A 1 229 ? 18.023 -7.150 0.462 1.00 54.81 229 PRO A C 1
ATOM 1716 O O . PRO A 1 229 ? 18.145 -8.374 0.325 1.00 54.81 229 PRO A O 1
ATOM 1719 N N . GLY A 1 230 ? 18.999 -6.358 0.921 1.00 49.16 230 GLY A N 1
ATOM 1720 C CA . GLY A 1 230 ? 20.334 -6.812 1.332 1.00 49.16 230 GLY A CA 1
ATOM 1721 C C . GLY A 1 230 ? 21.426 -6.728 0.258 1.00 49.16 230 GLY A C 1
ATOM 1722 O O . GLY A 1 230 ? 22.594 -6.899 0.591 1.00 49.16 230 GLY A O 1
ATOM 1723 N N . LEU A 1 231 ? 21.092 -6.415 -1.001 1.00 50.75 231 LEU A N 1
ATOM 1724 C CA . LEU A 1 231 ? 22.075 -6.266 -2.082 1.00 50.75 231 LEU A CA 1
ATOM 1725 C C . LEU A 1 231 ? 22.314 -4.782 -2.402 1.00 50.75 231 LEU A C 1
ATOM 1727 O O . LEU A 1 231 ? 21.394 -4.045 -2.761 1.00 50.75 231 LEU A O 1
ATOM 1731 N N . ARG A 1 232 ? 23.565 -4.316 -2.268 1.00 47.69 232 ARG A N 1
ATOM 1732 C CA . ARG A 1 232 ? 23.949 -2.933 -2.599 1.00 47.69 232 ARG A CA 1
ATOM 1733 C C . ARG A 1 232 ? 24.017 -2.744 -4.117 1.00 47.69 232 ARG A C 1
ATOM 1735 O O . ARG A 1 232 ? 24.648 -3.525 -4.821 1.00 47.69 232 ARG A O 1
ATOM 1742 N N . ARG A 1 233 ? 23.461 -1.627 -4.609 1.00 53.72 233 ARG A N 1
ATOM 1743 C CA . ARG A 1 233 ? 23.460 -1.220 -6.034 1.00 53.72 233 ARG A CA 1
ATOM 1744 C C . ARG A 1 233 ? 24.839 -1.196 -6.718 1.00 53.72 233 ARG A C 1
ATOM 1746 O O . ARG A 1 233 ? 24.874 -1.164 -7.935 1.00 53.72 233 ARG A O 1
ATOM 1753 N N . LYS A 1 234 ? 25.960 -1.145 -5.991 1.00 45.28 234 LYS A N 1
ATOM 1754 C CA . LYS A 1 234 ? 27.295 -0.959 -6.591 1.00 45.28 234 LYS A CA 1
ATOM 1755 C C . LYS A 1 234 ? 28.024 -2.253 -6.963 1.00 45.28 234 LYS A C 1
ATOM 1757 O O . LYS A 1 234 ? 28.857 -2.208 -7.854 1.00 45.28 234 LYS A O 1
ATOM 1762 N N . GLU A 1 235 ? 27.729 -3.377 -6.313 1.00 45.41 235 GLU A N 1
ATOM 1763 C CA . GLU A 1 235 ? 28.544 -4.599 -6.456 1.00 45.41 235 GLU A CA 1
ATOM 1764 C C . GLU A 1 235 ? 27.965 -5.616 -7.459 1.00 45.41 235 GLU A C 1
ATOM 1766 O O . GLU A 1 235 ? 28.680 -6.505 -7.899 1.00 45.41 235 GLU A O 1
ATOM 1771 N N . ASN A 1 236 ? 26.709 -5.444 -7.900 1.00 45.72 236 ASN A N 1
ATOM 1772 C CA . ASN A 1 236 ? 26.024 -6.352 -8.841 1.00 45.72 236 ASN A CA 1
ATOM 1773 C C . ASN A 1 236 ? 25.999 -5.880 -10.312 1.00 45.72 236 ASN A C 1
ATOM 1775 O O . ASN A 1 236 ? 25.376 -6.523 -11.156 1.00 45.72 236 ASN A O 1
ATOM 1779 N N . TYR A 1 237 ? 26.637 -4.753 -10.634 1.00 50.72 237 TYR A N 1
ATOM 1780 C CA . TYR A 1 237 ? 26.425 -4.014 -11.886 1.00 50.72 237 TYR A CA 1
ATOM 1781 C C . TYR A 1 237 ? 27.706 -3.864 -12.726 1.00 50.72 237 TYR A C 1
ATOM 1783 O O . TYR A 1 237 ? 28.137 -2.761 -13.048 1.00 50.72 237 TYR A O 1
ATOM 1791 N N . GLY A 1 238 ? 28.322 -4.992 -13.078 1.00 62.31 238 GLY A N 1
ATOM 1792 C CA . GLY A 1 238 ? 29.185 -5.075 -14.262 1.00 62.31 238 GLY A CA 1
ATOM 1793 C C . GLY A 1 238 ? 28.340 -5.310 -15.523 1.00 62.31 238 GLY A C 1
ATOM 1794 O O . GLY A 1 238 ? 27.356 -4.615 -15.765 1.00 62.31 238 GLY A O 1
ATOM 1795 N N . GLU A 1 239 ? 28.655 -6.372 -16.264 1.00 55.66 239 GLU A N 1
ATOM 1796 C CA . GLU A 1 239 ? 28.056 -6.805 -17.547 1.00 55.66 239 GLU A CA 1
ATOM 1797 C C . GLU A 1 239 ? 26.517 -6.988 -17.576 1.00 55.66 239 GLU A C 1
ATOM 1799 O O . GLU A 1 239 ? 25.934 -7.233 -18.630 1.00 55.66 239 GLU A O 1
ATOM 1804 N N . ARG A 1 240 ? 25.825 -6.891 -16.432 1.00 64.81 240 ARG A N 1
ATOM 1805 C CA . ARG A 1 240 ? 24.363 -7.054 -16.319 1.00 64.81 240 ARG A CA 1
ATOM 1806 C C . ARG A 1 240 ? 23.583 -5.733 -16.314 1.00 64.81 240 ARG A C 1
ATOM 1808 O O . ARG A 1 240 ? 22.358 -5.792 -16.405 1.00 64.81 240 ARG A O 1
ATOM 1815 N N . PHE A 1 241 ? 24.243 -4.570 -16.211 1.00 70.50 241 PHE A N 1
ATOM 1816 C CA . PHE A 1 241 ? 23.560 -3.262 -16.208 1.00 70.50 241 PHE A CA 1
ATOM 1817 C C . PHE A 1 241 ? 22.733 -3.063 -17.478 1.00 70.50 241 PHE A C 1
ATOM 1819 O O . PHE A 1 241 ? 21.560 -2.713 -17.383 1.00 70.50 241 PHE A O 1
ATOM 1826 N N . ASP A 1 242 ? 23.310 -3.379 -18.637 1.00 71.25 242 ASP A N 1
ATOM 1827 C CA . ASP A 1 242 ? 22.634 -3.230 -19.926 1.00 71.25 242 ASP A CA 1
ATOM 1828 C C . ASP A 1 242 ? 21.389 -4.120 -20.001 1.00 71.25 242 ASP A C 1
ATOM 1830 O O . ASP A 1 242 ? 20.300 -3.633 -20.276 1.00 71.25 242 ASP A O 1
ATOM 1834 N N . ARG A 1 243 ? 21.492 -5.389 -19.580 1.00 75.12 243 ARG A N 1
ATOM 1835 C CA . ARG A 1 243 ? 20.335 -6.303 -19.510 1.00 75.12 243 ARG A CA 1
ATOM 1836 C C . ARG A 1 243 ? 19.235 -5.814 -18.563 1.00 75.12 243 ARG A C 1
ATOM 1838 O O . ARG A 1 243 ? 18.053 -6.039 -18.816 1.00 75.12 243 ARG A O 1
ATOM 1845 N N . LEU A 1 244 ? 19.607 -5.195 -17.441 1.00 76.00 244 LEU A N 1
ATOM 1846 C CA . LEU A 1 244 ? 18.649 -4.621 -16.492 1.00 76.00 244 LEU A CA 1
ATOM 1847 C C . LEU A 1 244 ? 17.983 -3.369 -17.064 1.00 76.00 244 LEU A C 1
ATOM 1849 O O . LEU A 1 244 ? 16.780 -3.194 -16.886 1.00 76.00 244 LEU A O 1
ATOM 1853 N N . MET A 1 245 ? 18.740 -2.532 -17.773 1.00 80.81 245 MET A N 1
ATOM 1854 C CA . MET A 1 245 ? 18.210 -1.375 -18.492 1.00 80.81 245 MET A CA 1
ATOM 1855 C C . MET A 1 245 ? 17.275 -1.784 -19.628 1.00 80.81 245 MET A C 1
ATOM 1857 O O . MET A 1 245 ? 16.223 -1.163 -19.770 1.00 80.81 245 MET A O 1
ATOM 1861 N N . ASP A 1 246 ? 17.601 -2.835 -20.380 1.00 83.81 246 ASP A N 1
ATOM 1862 C CA . ASP A 1 246 ? 16.739 -3.389 -21.428 1.00 83.81 246 ASP A CA 1
ATOM 1863 C C . ASP A 1 246 ? 15.407 -3.847 -20.825 1.00 83.81 246 ASP A C 1
ATOM 1865 O O . ASP A 1 246 ? 14.347 -3.351 -21.205 1.00 83.81 246 ASP A O 1
ATOM 1869 N N . ARG A 1 247 ? 15.450 -4.672 -19.767 1.00 83.62 247 ARG A N 1
ATOM 1870 C CA . ARG A 1 247 ? 14.234 -5.101 -19.050 1.00 83.62 247 ARG A CA 1
ATOM 1871 C C . ARG A 1 247 ? 13.448 -3.925 -18.470 1.00 83.62 247 ARG A C 1
ATOM 1873 O O . ARG A 1 247 ? 12.220 -3.915 -18.531 1.00 83.62 247 ARG A O 1
ATOM 1880 N N . ALA A 1 248 ? 14.125 -2.934 -17.893 1.00 86.00 248 ALA A N 1
ATOM 1881 C CA . ALA A 1 248 ? 13.465 -1.746 -17.359 1.00 86.00 248 ALA A CA 1
ATOM 1882 C C . ALA A 1 248 ? 12.791 -0.920 -18.465 1.00 86.00 248 ALA A C 1
ATOM 1884 O O . ALA A 1 248 ? 11.724 -0.347 -18.237 1.00 86.00 248 ALA A O 1
ATOM 1885 N N . THR A 1 249 ? 13.389 -0.883 -19.656 1.00 87.50 249 THR A N 1
ATOM 1886 C CA . THR A 1 249 ? 12.836 -0.230 -20.847 1.00 87.50 249 THR A CA 1
ATOM 1887 C C . THR A 1 249 ? 11.609 -0.977 -21.362 1.00 87.50 249 THR A C 1
ATOM 1889 O O . THR A 1 249 ? 10.586 -0.343 -21.616 1.00 87.50 249 THR A O 1
ATOM 1892 N N . ASP A 1 250 ? 11.648 -2.307 -21.420 1.00 87.88 250 ASP A N 1
ATOM 1893 C CA . ASP A 1 250 ? 10.499 -3.130 -21.818 1.00 87.88 250 ASP A CA 1
ATOM 1894 C C . ASP A 1 250 ? 9.310 -2.937 -20.873 1.00 87.88 250 ASP A C 1
ATOM 1896 O O . ASP A 1 250 ? 8.187 -2.668 -21.310 1.00 87.88 250 ASP A O 1
ATOM 1900 N N . VAL A 1 251 ? 9.557 -2.985 -19.559 1.00 87.12 251 VAL A N 1
ATOM 1901 C CA . VAL A 1 251 ? 8.530 -2.708 -18.543 1.00 87.12 251 VAL A CA 1
ATOM 1902 C C . VAL A 1 251 ? 7.986 -1.290 -18.702 1.00 87.12 251 VAL A C 1
ATOM 1904 O O . VAL A 1 251 ? 6.771 -1.095 -18.674 1.00 87.12 251 VAL A O 1
ATOM 1907 N N . PHE A 1 252 ? 8.855 -0.296 -18.902 1.00 87.94 252 PHE A N 1
ATOM 1908 C CA . PHE A 1 252 ? 8.433 1.083 -19.131 1.00 87.94 252 PHE A CA 1
ATOM 1909 C C . PHE A 1 252 ? 7.530 1.209 -20.368 1.00 87.94 252 PHE A C 1
ATOM 1911 O O . PHE A 1 252 ? 6.491 1.860 -20.284 1.00 87.94 252 PHE A O 1
ATOM 1918 N N . ASN A 1 253 ? 7.859 0.545 -21.477 1.00 88.38 253 ASN A N 1
ATOM 1919 C CA . ASN A 1 253 ? 7.050 0.559 -22.698 1.00 88.38 253 ASN A CA 1
ATOM 1920 C C . ASN A 1 253 ? 5.672 -0.088 -22.493 1.00 88.38 253 ASN A C 1
ATOM 1922 O O . ASN A 1 253 ? 4.665 0.432 -22.980 1.00 88.38 253 ASN A O 1
ATOM 1926 N N . ILE A 1 254 ? 5.595 -1.180 -21.725 1.00 89.19 254 ILE A N 1
ATOM 1927 C CA . ILE A 1 254 ? 4.316 -1.804 -21.351 1.00 89.19 254 ILE A CA 1
ATOM 1928 C C . ILE A 1 254 ? 3.489 -0.848 -20.485 1.00 89.19 254 ILE A C 1
ATOM 1930 O O . ILE A 1 254 ? 2.302 -0.655 -20.752 1.00 89.19 254 ILE A O 1
ATOM 1934 N N . LEU A 1 255 ? 4.099 -0.228 -19.468 1.00 86.88 255 LEU A N 1
ATOM 1935 C CA . LEU A 1 255 ? 3.422 0.741 -18.601 1.00 86.88 255 LEU A CA 1
ATOM 1936 C C . LEU A 1 255 ? 2.926 1.955 -19.391 1.00 86.88 255 LEU A C 1
ATOM 1938 O O . LEU A 1 255 ? 1.795 2.386 -19.185 1.00 86.88 255 LEU A O 1
ATOM 1942 N N . LEU A 1 256 ? 3.731 2.466 -20.323 1.00 86.56 256 LEU A N 1
ATOM 1943 C CA . LEU A 1 256 ? 3.360 3.570 -21.204 1.00 86.56 256 LEU A CA 1
ATOM 1944 C C . LEU A 1 256 ? 2.183 3.192 -22.111 1.00 86.56 256 LEU A C 1
ATOM 1946 O O . LEU A 1 256 ? 1.231 3.959 -22.226 1.00 86.56 256 LEU A O 1
ATOM 1950 N N . THR A 1 257 ? 2.217 1.996 -22.702 1.00 87.25 257 THR A N 1
ATOM 1951 C CA . THR A 1 257 ? 1.125 1.481 -23.543 1.00 87.25 257 THR A CA 1
ATOM 1952 C C . THR A 1 257 ? -0.164 1.343 -22.736 1.00 87.25 257 THR A C 1
ATOM 1954 O O . THR A 1 257 ? -1.220 1.790 -23.175 1.00 87.25 257 THR A O 1
ATOM 1957 N N . ARG A 1 258 ? -0.086 0.790 -21.519 1.00 85.12 258 ARG A N 1
ATOM 1958 C CA . ARG A 1 258 ? -1.238 0.681 -20.612 1.00 85.12 258 ARG A CA 1
ATOM 1959 C C . ARG A 1 258 ? -1.783 2.037 -20.197 1.00 85.12 258 ARG A C 1
ATOM 1961 O O . ARG A 1 258 ? -2.992 2.222 -20.234 1.00 85.12 258 ARG A O 1
ATOM 1968 N N . ALA A 1 259 ? -0.909 2.981 -19.856 1.00 81.81 259 ALA A N 1
ATOM 1969 C CA . ALA A 1 259 ? -1.322 4.340 -19.540 1.00 81.81 259 ALA A CA 1
ATOM 1970 C C . ALA A 1 259 ? -2.070 4.963 -20.726 1.00 81.81 259 ALA A C 1
ATOM 1972 O O . ALA A 1 259 ? -3.142 5.526 -20.532 1.00 81.81 259 ALA A O 1
ATOM 1973 N N . ALA A 1 260 ? -1.552 4.809 -21.950 1.00 80.00 260 ALA A N 1
ATOM 1974 C CA . ALA A 1 260 ? -2.164 5.350 -23.164 1.00 80.00 260 ALA A CA 1
ATOM 1975 C C . ALA A 1 260 ? -3.563 4.781 -23.453 1.00 80.00 260 ALA A C 1
ATOM 1977 O O . ALA A 1 260 ? -4.411 5.512 -23.960 1.00 80.00 260 ALA A O 1
ATOM 1978 N N . MET A 1 261 ? -3.831 3.523 -23.089 1.00 76.00 261 MET A N 1
ATOM 1979 C CA . MET A 1 261 ? -5.163 2.919 -23.235 1.00 76.00 261 MET A CA 1
ATOM 1980 C C . MET A 1 261 ? -6.217 3.549 -22.314 1.00 76.00 261 MET A C 1
ATOM 1982 O O . MET A 1 261 ? -7.391 3.510 -22.649 1.00 76.00 261 MET A O 1
ATOM 1986 N N . CYS A 1 262 ? -5.830 4.187 -21.204 1.00 62.94 262 CYS A N 1
ATOM 1987 C CA . CYS A 1 262 ? -6.771 4.896 -20.326 1.00 62.94 262 CYS A CA 1
ATOM 1988 C C . CYS A 1 262 ? -7.306 6.214 -20.924 1.00 62.94 262 CYS A C 1
ATOM 1990 O O . CYS A 1 262 ? -8.049 6.914 -20.247 1.00 62.94 262 CYS A O 1
ATOM 1992 N N . LYS A 1 263 ? -6.901 6.589 -22.147 1.00 53.69 263 LYS A N 1
ATOM 1993 C CA . LYS A 1 263 ? -7.350 7.802 -22.855 1.00 53.69 263 LYS A CA 1
ATOM 1994 C C . LYS A 1 263 ? -8.250 7.529 -24.071 1.00 53.69 263 LYS A C 1
ATOM 1996 O O . LYS A 1 263 ? -8.646 8.498 -24.717 1.00 53.69 263 LYS A O 1
ATOM 2001 N N . ILE A 1 264 ? -8.512 6.263 -24.414 1.00 40.94 264 ILE A N 1
ATOM 2002 C CA . ILE A 1 264 ? -9.304 5.866 -25.595 1.00 40.94 264 ILE A CA 1
ATOM 2003 C C . ILE A 1 264 ? -10.696 5.421 -25.161 1.00 40.94 264 ILE A C 1
ATOM 2005 O O . ILE A 1 264 ? -10.772 4.628 -24.198 1.00 40.94 264 ILE A O 1
#

Radius of gyration: 19.59 Å; chains: 1; bounding box: 51×44×48 Å